Protein AF-A0AA35TPP6-F1 (afdb_monomer)

Foldseek 3Di:
DDDPDPDPPDPPPDQPDPPPDPPDPQEKEWEWEQPPHTWTKKQQDPPPPDAIEGDIDHCVQQVVQQDDWQWAWLDDDPNHTYTYTYCHVRVVSQVSSVVVHRMDIDHLVCCLQPGYDLVRNVSSVSSSQLVVQCVVPQADPVPRAGWDAGPRSQWTAHPPPRDIGGRDDWDKAWDWADDVQKIKWDADPDPRVVQLETFTFMDTDDPPHDSVRRVVVSVVVRVVIDMDGLVQLVCQLVVNHPNYHYDGPSDPRNVNSVCVSVVHDD

InterPro domains:
  IPR000086 NUDIX hydrolase domain [PF00293] (172-233)
  IPR000086 NUDIX hydrolase domain [PS51462] (167-266)
  IPR015375 NADH pyrophosphatase-like, N-terminal [PF09296] (50-133)
  IPR015376 Zinc ribbon, NADH pyrophosphatase [PF09297] (136-166)
  IPR015797 NUDIX hydrolase-like domain superfamily [SSF55811] (120-226)
  IPR020084 NUDIX hydrolase, conserved site [PS00893] (203-224)
  IPR050241 NAD-capped RNA hydrolase NudC subfamily [PTHR42904] (51-226)

Nearest PDB structures (foldseek):
  8zb3-assembly2_F  TM=7.713E-01  e=1.560E-14  Mycobacteroides abscessus
  8zb3-assembly1_A  TM=7.693E-01  e=5.903E-14  Mycobacteroides abscessus
  8zb3-assembly1_B  TM=7.315E-01  e=1.651E-13  Mycobacteroides abscessus
  2gb5-assembly1_B  TM=7.595E-01  e=7.897E-11  Escherichia coli K-12
  5isy-assembly1_C  TM=7.063E-01  e=4.582E-11  Escherichia coli K-12

Secondary structure (DSSP, 8-state):
--------------TT-----S-SSSEEEEEEE-BTBSEEEEE--BTTTBPPEE--EEHHHHTTT-SSPPPEEEEEETTEEEEEEE-TT-HHHHHHHHHTTTEEEEEHHHHHHHT--HHHHHHHHHHHHHHHHHHH--B-TTT--BEEEEGGGTEEEETTT--EE------EEEE-EEETTEEEEB--SSTTGGGTB-B-EEEEPPTT--HHHHHHHHHHHT-S-EEEEHHHHHHHHTT--SS-BPPPTTSHHHHHHHHHHHT---

Sequence (266 aa):
MCSLAIRWTGARLNAGTRLGLPTRPGTRGVASCPCAGPGVLVNAAATGNGEPALGWLSWSDLEPHVTSTSPLLLGMENGTTYFAIDLTRDESAAATVEAQGDYRFEEARSAAENLLSGPEAAIMAQGRAQVNWHNRHGFCSVCGHATEMRRGGQKRECTSCKAEHFPRTDPVIIMLVHDGERCLLGQSRGRLQAMNRYSALAGFMDQAEAIEEAVAREVMEEAGIRWFDRSEVLLALEEKSEKLRLPGPIAIAHHLIKAWAYGEVI

Organism: Geodia barretti (NCBI:txid519541)

Mean predicted aligned error: 10.49 Å

pLDDT: mean 78.56, std 21.89, range [19.78, 98.44]

Radius of gyration: 22.2 Å; Cα contacts (8 Å, |Δi|>4): 420; chains: 1; bounding box: 52×50×59 Å

Structure (mmCIF, N/CA/C/O backbone):
data_AF-A0AA35TPP6-F1
#
_entry.id   AF-A0AA35TPP6-F1
#
loop_
_atom_site.group_PDB
_atom_site.id
_atom_site.type_symbol
_atom_site.label_atom_id
_atom_site.label_alt_id
_atom_site.label_comp_id
_atom_site.label_asym_id
_atom_site.label_entity_id
_atom_site.label_seq_id
_atom_site.pdbx_PDB_ins_code
_atom_site.Cartn_x
_atom_site.Cartn_y
_atom_site.Cartn_z
_atom_site.occupancy
_atom_site.B_iso_or_equiv
_atom_site.auth_seq_id
_atom_site.auth_comp_id
_atom_site.auth_asym_id
_atom_site.auth_atom_id
_atom_site.pdbx_PDB_model_num
ATOM 1 N N . MET A 1 1 ? -13.951 33.381 -9.177 1.00 30.41 1 MET A N 1
ATOM 2 C CA . MET A 1 1 ? -12.665 33.469 -9.901 1.00 30.41 1 MET A CA 1
ATOM 3 C C . MET A 1 1 ? -11.580 32.856 -9.032 1.00 30.41 1 MET A C 1
ATOM 5 O O . MET A 1 1 ? -11.151 33.507 -8.097 1.00 30.41 1 MET A O 1
ATOM 9 N N . CYS A 1 2 ? -11.230 31.595 -9.291 1.00 19.78 2 CYS A N 1
ATOM 10 C CA . CYS A 1 2 ? -9.888 31.013 -9.133 1.00 19.78 2 CYS A CA 1
ATOM 11 C C . CYS A 1 2 ? -9.989 29.534 -9.518 1.00 19.78 2 CYS A C 1
ATOM 13 O O . CYS A 1 2 ? -10.112 28.647 -8.683 1.00 19.78 2 CYS A O 1
ATOM 15 N N . SER A 1 3 ? -10.015 29.302 -10.826 1.00 20.78 3 SER A N 1
ATOM 16 C CA . SER A 1 3 ? -9.872 27.986 -11.433 1.00 20.78 3 SER A CA 1
ATOM 17 C C . SER A 1 3 ? -8.399 27.854 -11.815 1.00 20.78 3 SER A C 1
ATOM 19 O O . SER A 1 3 ? -8.007 28.335 -12.875 1.00 20.78 3 SER A O 1
ATOM 21 N N . LEU A 1 4 ? -7.562 27.267 -10.955 1.00 21.34 4 LEU A N 1
ATOM 22 C CA . LEU A 1 4 ? -6.192 26.904 -11.333 1.00 21.34 4 LEU A CA 1
ATOM 23 C C . LEU A 1 4 ? -6.178 25.430 -11.750 1.00 21.34 4 LEU A C 1
ATOM 25 O O . LEU A 1 4 ? -5.729 24.544 -11.033 1.00 21.34 4 LEU A O 1
ATOM 29 N N . ALA A 1 5 ? -6.738 25.176 -12.932 1.00 20.86 5 ALA A N 1
ATOM 30 C CA . ALA A 1 5 ? -6.494 23.941 -13.654 1.00 20.86 5 ALA A CA 1
ATOM 31 C C . ALA A 1 5 ? -4.993 23.884 -13.976 1.00 20.86 5 ALA A C 1
ATOM 33 O O . ALA A 1 5 ? -4.484 24.727 -14.720 1.00 20.86 5 ALA A O 1
ATOM 34 N N . ILE A 1 6 ? -4.278 22.919 -13.392 1.00 23.77 6 ILE A N 1
ATOM 35 C CA . ILE A 1 6 ? -2.877 22.658 -13.724 1.00 23.77 6 ILE A CA 1
ATOM 36 C C . ILE A 1 6 ? -2.832 22.279 -15.204 1.00 23.77 6 ILE A C 1
ATOM 38 O O . ILE A 1 6 ? -3.332 21.244 -15.644 1.00 23.77 6 ILE A O 1
ATOM 42 N N . ARG A 1 7 ? -2.287 23.206 -15.986 1.00 19.80 7 ARG A N 1
ATOM 43 C CA . ARG A 1 7 ? -2.190 23.155 -17.437 1.00 19.80 7 ARG A CA 1
ATOM 44 C C . ARG A 1 7 ? -1.196 22.054 -17.804 1.00 19.80 7 ARG A C 1
ATOM 46 O O . ARG A 1 7 ? 0.010 22.240 -17.688 1.00 19.80 7 ARG A O 1
ATOM 53 N N . TRP A 1 8 ? -1.709 20.914 -18.258 1.00 25.02 8 TRP A N 1
ATOM 54 C CA . TRP A 1 8 ? -0.931 19.872 -18.928 1.00 25.02 8 TRP A CA 1
ATOM 55 C C . TRP A 1 8 ? -0.391 20.455 -20.244 1.00 25.02 8 TRP A C 1
ATOM 57 O O . TRP A 1 8 ? -1.049 20.416 -21.283 1.00 25.02 8 TRP A O 1
ATOM 67 N N . THR A 1 9 ? 0.777 21.101 -20.209 1.00 23.23 9 THR A N 1
ATOM 68 C CA . THR A 1 9 ? 1.469 21.527 -21.429 1.00 23.23 9 THR A CA 1
ATOM 69 C C . THR A 1 9 ? 2.029 20.278 -22.088 1.00 23.23 9 THR A C 1
ATOM 71 O O . THR A 1 9 ? 3.078 19.769 -21.700 1.00 23.23 9 THR A O 1
ATOM 74 N N . GLY A 1 10 ? 1.261 19.750 -23.039 1.00 24.72 10 GLY A N 1
ATOM 75 C CA . GLY A 1 10 ? 1.545 18.522 -23.760 1.00 24.72 10 GLY A CA 1
ATOM 76 C C . GLY A 1 10 ? 2.893 18.537 -24.474 1.00 24.72 10 GLY A C 1
ATOM 77 O O . GLY A 1 10 ? 2.979 18.881 -25.651 1.00 24.72 10 GLY A O 1
ATOM 78 N N . ALA A 1 11 ? 3.923 18.028 -23.807 1.00 26.38 11 ALA A N 1
ATOM 79 C CA . ALA A 1 11 ? 4.946 17.278 -24.508 1.00 26.38 11 ALA A CA 1
ATOM 80 C C . ALA A 1 11 ? 4.319 15.922 -24.847 1.00 26.38 11 ALA A C 1
ATOM 82 O O . ALA A 1 11 ? 4.187 15.051 -23.988 1.00 26.38 11 ALA A O 1
ATOM 83 N N . ARG A 1 12 ? 3.861 15.762 -26.095 1.00 24.72 12 ARG A N 1
ATOM 84 C CA . ARG A 1 12 ? 3.491 14.448 -26.628 1.00 24.72 12 ARG A CA 1
ATOM 85 C C . ARG A 1 12 ? 4.701 13.531 -26.446 1.00 24.72 12 ARG A C 1
ATOM 87 O O . ARG A 1 12 ? 5.679 13.640 -27.181 1.00 24.72 12 ARG A O 1
ATOM 94 N N . LEU A 1 13 ? 4.644 12.634 -25.465 1.00 33.53 13 LEU A N 1
ATOM 95 C CA . LEU A 1 13 ? 5.501 11.457 -25.447 1.00 33.53 13 LEU A CA 1
ATOM 96 C C . LEU A 1 13 ? 5.018 10.589 -26.610 1.00 33.53 13 LEU A C 1
ATOM 98 O O . LEU A 1 13 ? 4.060 9.830 -26.482 1.00 33.53 13 LEU A O 1
ATOM 102 N N . ASN A 1 14 ? 5.609 10.797 -27.787 1.00 26.25 14 ASN A N 1
ATOM 103 C CA . ASN A 1 14 ? 5.345 9.968 -28.954 1.00 26.25 14 ASN A CA 1
ATOM 104 C C . ASN A 1 14 ? 5.617 8.502 -28.589 1.00 26.25 14 ASN A C 1
ATOM 106 O O . ASN A 1 14 ? 6.545 8.206 -27.838 1.00 26.25 14 ASN A O 1
ATOM 110 N N . ALA A 1 15 ? 4.841 7.577 -29.156 1.00 31.92 15 ALA A N 1
ATOM 111 C CA . ALA A 1 15 ? 4.958 6.135 -28.910 1.00 31.92 15 ALA A CA 1
ATOM 112 C C . ALA A 1 15 ? 6.362 5.547 -29.198 1.00 31.92 15 ALA A C 1
ATOM 114 O O . ALA A 1 15 ? 6.652 4.426 -28.793 1.00 31.92 15 ALA A O 1
ATOM 115 N N . GLY A 1 16 ? 7.238 6.308 -29.869 1.00 25.84 16 GLY A N 1
ATOM 116 C CA . GLY A 1 16 ? 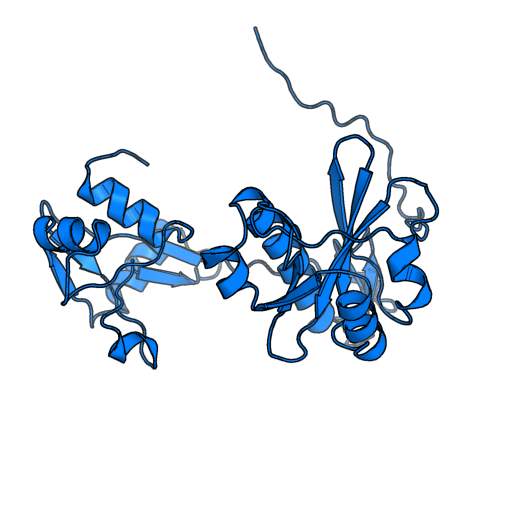8.635 5.964 -30.144 1.00 25.84 16 GLY A CA 1
ATOM 117 C C . GLY A 1 16 ? 9.679 6.636 -29.243 1.00 25.84 16 GLY A C 1
ATOM 118 O O . GLY A 1 16 ? 10.867 6.365 -29.414 1.00 25.84 16 GLY A O 1
ATOM 119 N N . THR A 1 17 ? 9.297 7.498 -28.294 1.00 32.22 17 THR A N 1
ATOM 120 C CA . THR A 1 17 ? 10.258 8.084 -27.352 1.00 32.22 17 THR A CA 1
ATOM 121 C C . THR A 1 17 ? 10.667 7.000 -26.360 1.00 32.22 17 THR A C 1
ATOM 123 O O . THR A 1 17 ? 9.983 6.763 -25.363 1.00 32.22 17 THR A O 1
ATOM 126 N N . ARG A 1 18 ? 11.797 6.327 -26.621 1.00 32.00 18 ARG A N 1
ATOM 127 C CA . ARG A 1 18 ? 12.539 5.675 -25.539 1.00 32.00 18 ARG A CA 1
ATOM 128 C C . ARG A 1 18 ? 12.790 6.780 -24.520 1.00 32.00 18 ARG A C 1
ATOM 130 O O . ARG A 1 18 ? 13.453 7.760 -24.854 1.00 32.00 18 ARG A O 1
ATOM 137 N N . LEU A 1 19 ? 12.202 6.668 -23.327 1.00 38.78 19 LEU A N 1
ATOM 138 C CA . LEU A 1 19 ? 12.722 7.382 -22.167 1.00 38.78 19 LEU A CA 1
ATOM 139 C C . LEU A 1 19 ? 14.191 6.979 -22.130 1.00 38.78 19 LEU A C 1
ATOM 141 O O . LEU A 1 19 ? 14.501 5.818 -21.865 1.00 38.78 19 LEU A O 1
ATOM 145 N N . GLY A 1 20 ? 15.059 7.884 -22.586 1.00 33.75 20 GLY A N 1
ATOM 146 C CA . GLY A 1 20 ? 16.489 7.667 -22.515 1.00 33.75 20 GLY A CA 1
ATOM 147 C C . GLY A 1 20 ? 16.812 7.298 -21.078 1.00 33.75 20 GLY A C 1
ATOM 148 O O . GLY A 1 20 ? 16.149 7.781 -20.154 1.00 33.75 20 GLY A O 1
ATOM 149 N N . LEU A 1 21 ? 17.805 6.429 -20.903 1.00 40.62 21 LEU A N 1
ATOM 150 C CA . LEU A 1 21 ? 18.432 6.256 -19.600 1.00 40.62 21 LEU A CA 1
ATOM 151 C C . LEU A 1 21 ? 18.702 7.644 -18.985 1.00 40.62 21 LEU A C 1
ATOM 153 O O . LEU A 1 21 ? 18.841 8.616 -19.737 1.00 40.62 21 LEU A O 1
ATOM 157 N N . PRO A 1 22 ? 18.735 7.777 -17.654 1.00 44.34 22 PRO A N 1
ATOM 158 C CA . PRO A 1 22 ? 18.738 9.069 -16.983 1.00 44.34 22 PRO A CA 1
ATOM 159 C C . PRO A 1 22 ? 20.076 9.811 -17.143 1.00 44.34 22 PRO A C 1
ATOM 161 O O . PRO A 1 22 ? 20.858 9.962 -16.220 1.00 44.34 22 PRO A O 1
ATOM 164 N N . THR A 1 23 ? 20.356 10.319 -18.339 1.00 39.53 23 THR A N 1
ATOM 165 C CA . THR A 1 23 ? 21.612 10.991 -18.692 1.00 39.53 23 THR A CA 1
ATOM 166 C C . THR A 1 23 ? 21.537 12.509 -18.504 1.00 39.53 23 THR A C 1
ATOM 168 O O . THR A 1 23 ? 22.335 13.243 -19.086 1.00 39.53 23 THR A O 1
ATOM 171 N N . ARG A 1 24 ? 20.546 13.025 -17.759 1.00 37.34 24 ARG A N 1
ATOM 172 C CA . ARG A 1 24 ? 20.403 14.464 -17.480 1.00 37.34 24 ARG A CA 1
ATOM 173 C C . ARG A 1 24 ? 20.731 14.772 -16.013 1.00 37.34 24 ARG A C 1
ATOM 175 O O . ARG A 1 24 ? 20.228 14.063 -15.136 1.00 37.34 24 ARG A O 1
ATOM 182 N N . PRO A 1 25 ? 21.509 15.837 -15.731 1.00 32.69 25 PRO A N 1
ATOM 183 C CA . PRO A 1 25 ? 21.724 16.307 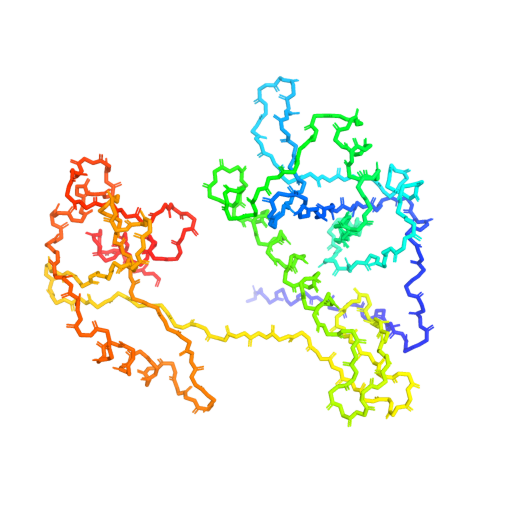-14.365 1.00 32.69 25 PRO A CA 1
ATOM 184 C C . PRO A 1 25 ? 20.373 16.655 -13.719 1.00 32.69 25 PRO A C 1
ATOM 186 O O . PRO A 1 25 ? 19.544 17.313 -14.347 1.00 32.69 25 PRO A O 1
ATOM 189 N N . GLY A 1 26 ? 20.143 16.178 -12.489 1.00 37.34 26 GLY A N 1
ATOM 190 C CA . GLY A 1 26 ? 18.864 16.335 -11.776 1.00 37.34 26 GLY A CA 1
ATOM 191 C C . GLY A 1 26 ? 17.960 15.093 -11.756 1.00 37.34 26 GLY A C 1
ATOM 192 O O . GLY A 1 26 ? 16.739 15.230 -11.717 1.00 37.34 26 GLY A O 1
ATOM 193 N N . THR A 1 27 ? 18.526 13.883 -11.792 1.00 41.50 27 THR A N 1
ATOM 194 C CA . THR A 1 27 ? 17.763 12.635 -11.606 1.00 41.50 27 THR A CA 1
ATOM 195 C C . THR A 1 27 ? 18.022 12.039 -10.224 1.00 41.50 27 THR A C 1
ATOM 197 O O . THR A 1 27 ? 19.184 11.868 -9.851 1.00 41.50 27 THR A O 1
ATOM 200 N N . ARG A 1 28 ? 16.956 11.679 -9.495 1.00 36.94 28 ARG A N 1
ATOM 201 C CA . ARG A 1 28 ? 17.032 10.942 -8.222 1.00 36.94 28 ARG A CA 1
ATOM 202 C C . ARG A 1 28 ? 16.304 9.594 -8.321 1.00 36.94 28 ARG A C 1
ATOM 204 O O . ARG A 1 28 ? 15.239 9.506 -8.927 1.00 36.94 28 ARG A O 1
ATOM 211 N N . GLY A 1 29 ? 16.874 8.542 -7.743 1.00 35.12 29 GLY A N 1
ATOM 212 C CA . GLY A 1 29 ? 16.311 7.194 -7.673 1.00 35.12 29 GLY A CA 1
ATOM 213 C C . GLY A 1 29 ? 16.071 6.755 -6.227 1.00 35.12 29 GLY A C 1
ATOM 214 O O . GLY A 1 29 ? 16.878 7.057 -5.353 1.00 35.12 29 GLY A O 1
ATOM 215 N N . VAL A 1 30 ? 14.977 6.035 -5.980 1.00 41.00 30 VAL A N 1
ATOM 216 C CA . VAL A 1 30 ? 14.748 5.244 -4.760 1.00 41.00 30 VAL A CA 1
ATOM 217 C C . VAL A 1 30 ? 15.002 3.791 -5.099 1.00 41.00 30 VAL A C 1
ATOM 219 O O . VAL A 1 30 ? 14.379 3.243 -6.012 1.00 41.00 30 VAL A O 1
ATOM 222 N N . ALA A 1 31 ? 15.910 3.164 -4.362 1.00 43.22 31 ALA A N 1
ATOM 223 C CA . ALA A 1 31 ? 16.150 1.735 -4.459 1.00 43.22 31 ALA A CA 1
ATOM 224 C C . ALA A 1 31 ? 15.167 0.955 -3.569 1.00 43.22 31 ALA A C 1
ATOM 226 O O . ALA A 1 31 ? 14.900 1.333 -2.428 1.00 43.22 31 ALA A O 1
ATOM 227 N N . SER A 1 32 ? 14.653 -0.166 -4.066 1.00 39.25 32 SER A N 1
ATOM 228 C CA . SER A 1 32 ? 13.937 -1.175 -3.277 1.00 39.25 32 SER A CA 1
ATOM 229 C C . SER A 1 32 ? 14.712 -2.493 -3.321 1.00 39.25 32 SER A C 1
ATOM 231 O O . SER A 1 32 ? 15.004 -2.968 -4.415 1.00 39.25 32 SER A O 1
ATOM 233 N N . CYS A 1 33 ? 15.029 -3.093 -2.170 1.00 37.50 33 CYS A N 1
ATOM 234 C CA . CYS A 1 33 ? 15.725 -4.383 -2.070 1.00 37.50 33 CYS A CA 1
ATOM 235 C C . CYS A 1 33 ? 15.000 -5.308 -1.070 1.00 37.50 33 CYS A C 1
ATOM 237 O O . CYS A 1 33 ? 14.787 -4.900 0.069 1.00 37.50 33 CYS A O 1
ATOM 239 N N . PRO A 1 34 ? 14.603 -6.541 -1.441 1.00 41.69 34 PRO A N 1
ATOM 240 C CA . PRO A 1 34 ? 13.895 -7.480 -0.586 1.00 41.69 34 PRO A CA 1
ATOM 241 C C . PRO A 1 34 ? 14.745 -8.522 0.144 1.00 41.69 34 PRO A C 1
ATOM 243 O O . PRO A 1 34 ? 14.183 -9.537 0.565 1.00 41.69 34 PRO A O 1
ATOM 246 N N . CYS A 1 35 ? 16.062 -8.357 0.283 1.00 31.52 35 CYS A N 1
ATOM 247 C CA . CYS A 1 35 ? 16.919 -9.424 0.825 1.00 31.52 35 CYS A CA 1
ATOM 248 C C . CYS A 1 35 ? 16.621 -9.829 2.293 1.00 31.52 35 CYS A C 1
ATOM 250 O O . CYS A 1 35 ? 17.199 -10.798 2.777 1.00 31.52 35 CYS A O 1
ATOM 252 N N . ALA A 1 36 ? 15.640 -9.206 2.966 1.00 28.92 36 ALA A N 1
ATOM 253 C CA . ALA A 1 36 ? 15.055 -9.679 4.231 1.00 28.92 36 ALA A CA 1
ATOM 254 C C . ALA A 1 36 ? 13.505 -9.607 4.283 1.00 28.92 36 ALA A C 1
ATOM 256 O O . ALA A 1 36 ? 12.907 -9.517 5.355 1.00 28.92 36 ALA A O 1
ATOM 257 N N . GLY A 1 37 ? 12.829 -9.635 3.129 1.00 45.16 37 GLY A N 1
ATOM 258 C CA . GLY A 1 37 ? 11.433 -9.195 2.984 1.00 45.16 37 GLY A CA 1
ATOM 259 C C . GLY A 1 37 ? 11.365 -7.826 2.298 1.00 45.16 37 GLY A C 1
ATOM 260 O O . GLY A 1 37 ? 12.403 -7.253 2.021 1.00 45.16 37 GLY A O 1
ATOM 261 N N . PRO A 1 38 ? 10.179 -7.299 1.960 1.00 51.88 38 PRO A N 1
ATOM 262 C CA . PRO A 1 38 ? 9.997 -6.189 1.017 1.00 51.88 38 PRO A CA 1
ATOM 263 C C . PRO A 1 38 ? 10.594 -4.857 1.511 1.00 51.88 38 PRO A C 1
ATOM 265 O O . PRO A 1 38 ? 9.886 -4.046 2.109 1.00 51.88 38 PRO A O 1
ATOM 268 N N . GLY A 1 39 ? 11.881 -4.636 1.249 1.00 55.75 39 GLY A N 1
ATOM 269 C CA . GLY A 1 39 ? 12.628 -3.496 1.760 1.00 55.75 39 GLY A CA 1
ATOM 270 C C . GLY A 1 39 ? 12.572 -2.254 0.866 1.00 55.75 39 GLY A C 1
ATOM 271 O O . GLY A 1 39 ? 12.566 -2.347 -0.365 1.00 55.75 39 GLY A O 1
ATOM 272 N N . VAL A 1 40 ? 12.549 -1.081 1.493 1.00 68.31 40 VAL A N 1
ATOM 273 C CA . VAL A 1 40 ? 12.737 0.243 0.888 1.00 68.31 40 VAL A CA 1
ATOM 274 C C . VAL A 1 40 ? 14.017 0.860 1.437 1.00 68.31 40 VAL A C 1
ATOM 276 O O . VAL A 1 40 ? 14.323 0.692 2.616 1.00 68.31 40 VAL A O 1
ATOM 279 N N . LEU A 1 41 ? 14.769 1.563 0.593 1.00 73.50 41 LEU A N 1
ATOM 280 C CA . LEU A 1 41 ? 15.919 2.323 1.056 1.00 73.50 41 LEU A CA 1
ATOM 281 C C . LEU A 1 41 ? 15.451 3.498 1.919 1.00 73.50 41 LEU A C 1
ATOM 283 O O . LEU A 1 41 ? 14.726 4.374 1.444 1.00 73.50 41 LEU A O 1
ATOM 287 N N . VAL A 1 42 ? 15.893 3.538 3.168 1.00 72.00 42 VAL A N 1
ATOM 288 C CA . VAL A 1 42 ? 15.749 4.702 4.043 1.00 72.00 42 VAL A CA 1
ATOM 289 C C . VAL A 1 42 ? 17.123 5.282 4.330 1.00 72.00 42 VAL A C 1
ATOM 291 O O . VAL A 1 42 ? 18.126 4.566 4.331 1.00 72.00 42 VAL A O 1
ATOM 294 N N . ASN A 1 43 ? 17.170 6.580 4.594 1.00 75.56 43 ASN A N 1
ATOM 295 C CA . ASN A 1 43 ? 18.345 7.188 5.190 1.00 75.56 43 ASN A CA 1
ATOM 296 C C . ASN A 1 43 ? 18.262 7.002 6.720 1.00 75.56 43 ASN A C 1
ATOM 298 O O . ASN A 1 43 ? 17.395 7.572 7.382 1.00 75.56 43 ASN A O 1
ATOM 302 N N . ALA A 1 44 ? 19.121 6.128 7.247 1.00 56.56 44 ALA A N 1
ATOM 303 C CA . ALA A 1 44 ? 19.251 5.721 8.642 1.00 56.56 44 ALA A CA 1
ATOM 304 C C . ALA A 1 44 ? 19.931 6.769 9.532 1.00 56.56 44 ALA A C 1
ATOM 306 O O . ALA A 1 44 ? 19.828 6.667 10.756 1.00 56.56 44 ALA A O 1
ATOM 307 N N . ALA A 1 45 ? 20.594 7.768 8.948 1.00 49.91 45 ALA A N 1
ATOM 308 C CA . ALA A 1 45 ? 21.077 8.919 9.680 1.00 49.91 45 ALA A CA 1
ATOM 309 C C . ALA A 1 45 ? 21.093 10.167 8.788 1.00 49.91 45 ALA A C 1
ATOM 311 O O . ALA A 1 45 ? 21.918 10.345 7.899 1.00 49.91 45 ALA A O 1
ATOM 312 N N . ALA A 1 46 ? 20.332 11.174 9.190 1.00 43.62 46 ALA A N 1
ATOM 313 C CA . ALA A 1 46 ? 21.059 12.403 9.424 1.00 43.62 46 ALA A CA 1
ATOM 314 C C . ALA A 1 46 ? 22.039 12.112 10.571 1.00 43.62 46 ALA A C 1
ATOM 316 O O . ALA A 1 46 ? 21.643 12.118 11.739 1.00 43.62 46 ALA A O 1
ATOM 317 N N . THR A 1 47 ? 23.305 11.797 10.281 1.00 42.16 47 THR A N 1
ATOM 318 C CA . THR A 1 47 ? 24.354 11.903 11.302 1.00 42.16 47 THR A CA 1
ATOM 319 C C . THR A 1 47 ? 24.372 13.364 11.753 1.00 42.16 47 THR A C 1
ATOM 321 O O . THR A 1 47 ? 24.966 14.220 11.102 1.00 42.16 47 THR A O 1
ATOM 324 N N . GLY A 1 48 ? 23.625 13.650 12.823 1.00 39.06 48 GLY A N 1
ATOM 325 C CA . GLY A 1 48 ? 23.295 14.993 13.296 1.00 39.06 48 GLY A CA 1
ATOM 326 C C . GLY A 1 48 ? 21.800 15.319 13.186 1.00 39.06 48 GLY A C 1
ATOM 327 O O . GLY A 1 48 ? 21.367 15.900 12.201 1.00 39.06 48 GLY A O 1
ATOM 328 N N . ASN A 1 49 ? 21.030 15.006 14.235 1.00 42.88 49 ASN A N 1
ATOM 329 C CA . ASN A 1 49 ? 19.700 15.562 14.560 1.00 42.88 49 ASN A CA 1
ATOM 330 C C . ASN A 1 49 ? 18.567 15.530 13.506 1.00 42.88 49 ASN A C 1
ATOM 332 O O . ASN A 1 49 ? 17.527 16.134 13.759 1.00 42.88 49 ASN A O 1
ATOM 336 N N . GLY A 1 50 ? 18.705 14.874 12.356 1.00 55.53 50 GLY A N 1
ATOM 337 C CA . GLY A 1 50 ? 17.613 14.780 11.377 1.00 55.53 50 GLY A CA 1
ATOM 338 C C . GLY A 1 50 ? 16.781 13.510 11.539 1.00 55.53 50 GLY A C 1
ATOM 339 O O . GLY A 1 50 ? 17.287 12.450 11.912 1.00 55.53 50 GLY A O 1
ATOM 340 N N . GLU A 1 51 ? 15.489 13.644 11.266 1.00 68.38 51 GLU A N 1
ATOM 341 C CA . GLU A 1 51 ? 14.529 12.544 11.281 1.00 68.38 51 GLU A CA 1
ATOM 342 C C . GLU A 1 51 ? 14.805 11.561 10.122 1.00 68.38 51 GLU A C 1
ATOM 344 O O . GLU A 1 51 ? 15.281 11.988 9.063 1.00 68.38 51 GLU A O 1
ATOM 349 N N . PRO A 1 52 ? 14.539 10.251 10.301 1.00 79.06 52 PRO A N 1
ATOM 350 C CA . PRO A 1 52 ? 14.593 9.275 9.215 1.00 79.06 52 PRO A CA 1
ATOM 351 C C . PRO A 1 52 ? 13.730 9.714 8.027 1.00 79.06 52 PRO A C 1
ATOM 353 O O . PRO A 1 52 ? 12.675 10.312 8.208 1.00 79.06 52 PRO A O 1
ATOM 356 N N . ALA A 1 53 ? 14.179 9.410 6.811 1.00 86.12 53 ALA A N 1
ATOM 357 C CA . ALA A 1 53 ? 13.505 9.825 5.582 1.00 86.12 53 ALA A CA 1
ATOM 358 C C . ALA A 1 53 ? 13.696 8.791 4.468 1.00 86.12 53 ALA A C 1
ATOM 360 O O . ALA A 1 53 ? 14.554 7.900 4.548 1.00 86.12 53 ALA A O 1
ATOM 361 N N . LEU A 1 54 ? 12.916 8.923 3.396 1.00 87.69 54 LEU A N 1
ATOM 362 C CA . LEU A 1 54 ? 13.060 8.078 2.216 1.00 87.69 54 LEU A CA 1
ATOM 363 C C . LEU A 1 54 ? 14.442 8.296 1.572 1.00 87.69 54 LEU A C 1
ATOM 365 O O . LEU A 1 54 ? 14.868 9.429 1.340 1.00 87.69 54 LEU A O 1
ATOM 369 N N . GLY A 1 55 ? 15.157 7.207 1.282 1.00 87.38 55 GLY A N 1
ATOM 370 C CA . GLY A 1 55 ? 16.506 7.254 0.726 1.00 87.38 55 GLY A CA 1
ATOM 371 C C . GLY A 1 55 ? 16.502 7.619 -0.758 1.00 87.38 55 GLY A C 1
ATOM 372 O O . GLY A 1 55 ? 16.014 6.852 -1.588 1.00 87.38 55 GLY A O 1
ATOM 373 N N . TRP A 1 56 ? 17.082 8.772 -1.098 1.00 85.56 56 TRP A N 1
ATOM 374 C CA . TRP A 1 56 ? 17.213 9.254 -2.475 1.00 85.56 56 TRP A CA 1
ATOM 375 C C . TRP A 1 56 ? 18.670 9.259 -2.918 1.00 85.56 56 TRP A C 1
ATOM 377 O O . TRP A 1 56 ? 19.486 9.993 -2.367 1.00 85.56 56 TRP A O 1
ATOM 387 N N . LEU A 1 57 ? 18.969 8.523 -3.980 1.00 81.62 57 LEU A N 1
ATOM 388 C CA . LEU A 1 57 ? 20.300 8.457 -4.579 1.00 81.62 57 LEU A CA 1
ATOM 389 C C . LEU A 1 57 ? 20.319 9.193 -5.913 1.00 81.62 57 LEU A C 1
ATOM 391 O O . LEU A 1 57 ? 19.306 9.244 -6.616 1.00 81.62 57 LEU A O 1
ATOM 395 N N . SER A 1 58 ? 21.458 9.765 -6.293 1.00 80.38 58 SER A N 1
ATOM 396 C CA . SER A 1 58 ?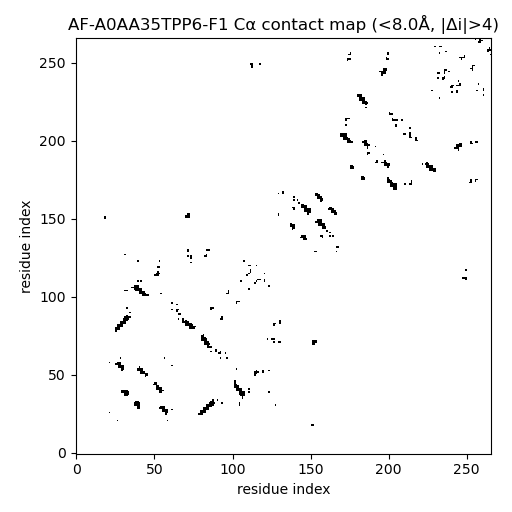 21.607 10.281 -7.651 1.00 80.38 58 SER A CA 1
ATOM 397 C C . SER A 1 58 ? 21.755 9.122 -8.641 1.00 80.38 58 SER A C 1
ATOM 399 O O . SER A 1 58 ? 22.204 8.034 -8.279 1.00 80.38 58 SER A O 1
ATOM 401 N N . TRP A 1 59 ? 21.393 9.335 -9.910 1.00 74.25 59 TRP A N 1
ATOM 402 C CA . TRP A 1 59 ? 21.624 8.299 -10.925 1.00 74.25 59 TRP A CA 1
ATOM 403 C C . TRP A 1 59 ? 23.109 7.936 -11.051 1.00 74.25 59 TRP A C 1
ATOM 405 O O . TRP A 1 59 ? 23.415 6.766 -11.218 1.00 74.25 59 TRP A O 1
ATOM 415 N N . SER A 1 60 ? 24.027 8.896 -10.906 1.00 75.62 60 SER A N 1
ATOM 416 C CA . SER A 1 60 ? 25.472 8.637 -10.970 1.00 75.62 60 SER A CA 1
ATOM 417 C C . SER A 1 60 ? 25.983 7.720 -9.859 1.00 75.62 60 SER A C 1
ATOM 419 O O . SER A 1 60 ? 26.942 6.991 -10.090 1.00 75.62 60 SER A O 1
ATOM 421 N N . ASP A 1 61 ? 25.339 7.730 -8.690 1.00 75.38 61 ASP A N 1
ATOM 422 C CA . ASP A 1 61 ? 25.704 6.835 -7.585 1.00 75.38 61 ASP A CA 1
ATOM 423 C C . ASP A 1 61 ? 25.155 5.420 -7.814 1.00 75.38 61 ASP A C 1
ATOM 425 O O . ASP A 1 61 ? 25.720 4.446 -7.335 1.00 75.38 61 ASP A O 1
ATOM 429 N N . LEU A 1 62 ? 24.062 5.292 -8.574 1.00 74.38 62 LEU A N 1
ATOM 430 C CA . LEU A 1 62 ? 23.361 4.030 -8.825 1.00 74.38 62 LEU A CA 1
ATOM 431 C C . LEU A 1 62 ? 23.800 3.320 -10.110 1.00 74.38 62 LEU A C 1
ATOM 433 O O . LEU A 1 62 ? 23.929 2.099 -10.124 1.00 74.38 62 LEU A O 1
ATOM 437 N N . GLU A 1 63 ? 24.010 4.059 -11.198 1.00 74.69 63 GLU A N 1
ATOM 438 C CA . GLU A 1 63 ? 24.318 3.542 -12.537 1.00 74.69 63 GLU A CA 1
ATOM 439 C C . GLU A 1 63 ? 25.472 2.528 -12.569 1.00 74.69 63 GLU A C 1
ATOM 441 O O . GLU A 1 63 ? 25.313 1.506 -13.239 1.00 74.69 63 GLU A O 1
ATOM 446 N N . PRO A 1 64 ? 26.589 2.719 -11.832 1.00 75.19 64 PRO A N 1
ATOM 447 C CA . PRO A 1 64 ? 27.687 1.752 -11.827 1.00 75.19 64 PRO A CA 1
ATOM 448 C C . PRO A 1 64 ? 27.299 0.387 -11.249 1.00 75.19 64 PRO A C 1
ATOM 450 O O . PRO A 1 64 ? 27.996 -0.601 -11.476 1.00 75.19 64 PRO A O 1
ATOM 453 N N . HIS A 1 65 ? 26.212 0.341 -10.479 1.00 71.50 65 HIS A N 1
ATOM 454 C CA . HIS A 1 65 ? 25.783 -0.828 -9.726 1.00 71.50 65 HIS A CA 1
ATOM 455 C C . HIS A 1 65 ? 24.512 -1.464 -10.298 1.00 71.50 65 HIS A C 1
ATOM 457 O O . HIS A 1 65 ? 24.267 -2.634 -10.048 1.00 71.50 65 HIS A O 1
ATOM 463 N N . VAL A 1 66 ? 23.713 -0.751 -11.097 1.00 68.75 66 VAL A N 1
ATOM 464 C CA . VAL A 1 66 ? 22.474 -1.294 -11.677 1.00 68.75 66 VAL A CA 1
ATOM 465 C C . VAL A 1 66 ? 22.771 -2.003 -12.996 1.00 68.75 66 VAL A C 1
ATOM 467 O O . VAL A 1 66 ? 22.892 -1.381 -14.049 1.00 68.75 66 VAL A O 1
ATOM 470 N N . THR A 1 67 ? 22.845 -3.332 -12.956 1.00 62.59 67 THR A N 1
ATOM 471 C CA . THR A 1 67 ? 23.262 -4.130 -14.124 1.00 62.59 67 THR A CA 1
ATOM 472 C C . THR A 1 67 ? 22.111 -4.639 -14.996 1.00 62.59 67 THR A C 1
ATOM 474 O O . THR A 1 67 ? 22.301 -4.886 -16.188 1.00 62.59 67 THR A O 1
ATOM 477 N N . SER A 1 68 ? 20.910 -4.815 -14.433 1.00 64.06 68 SER A N 1
ATOM 478 C CA . SER A 1 68 ? 19.825 -5.551 -15.110 1.00 64.06 68 SER A CA 1
ATOM 479 C C . SER A 1 68 ? 18.410 -4.997 -14.913 1.00 64.06 68 SER A C 1
ATOM 481 O O . SER A 1 68 ? 17.464 -5.508 -15.521 1.00 64.06 68 SER A O 1
ATOM 483 N N . THR A 1 69 ? 18.241 -3.927 -14.132 1.00 67.62 69 THR A N 1
ATOM 484 C CA . THR A 1 69 ? 16.915 -3.390 -13.798 1.00 67.62 69 THR A CA 1
ATOM 485 C C . THR A 1 69 ? 16.595 -2.125 -14.589 1.00 67.62 69 THR A C 1
ATOM 487 O O . THR A 1 69 ? 17.360 -1.165 -14.605 1.00 67.62 69 THR A O 1
ATOM 490 N N . SER A 1 70 ? 15.418 -2.095 -15.220 1.00 76.62 70 SER A N 1
ATOM 491 C CA . SER A 1 70 ? 14.891 -0.882 -15.855 1.00 76.62 70 SER A CA 1
ATOM 492 C C . SER A 1 70 ? 14.253 0.048 -14.811 1.00 76.62 70 SER A C 1
ATOM 494 O O . SER A 1 70 ? 13.353 -0.405 -14.099 1.00 76.62 70 SER A O 1
ATOM 496 N N . PRO A 1 71 ? 14.646 1.335 -14.733 1.00 84.75 71 PRO A N 1
ATOM 497 C CA . PRO A 1 71 ? 14.036 2.292 -13.812 1.00 84.75 71 PRO A CA 1
ATOM 498 C C . PRO A 1 71 ? 12.541 2.511 -14.088 1.00 84.75 71 PRO A C 1
ATOM 500 O O . PRO A 1 71 ? 12.113 2.625 -15.241 1.00 84.75 71 PRO A O 1
ATOM 503 N N . LEU A 1 72 ? 11.753 2.621 -13.019 1.00 88.81 72 LEU A N 1
ATOM 504 C CA . LEU A 1 72 ? 10.320 2.920 -13.046 1.00 88.81 72 LEU A CA 1
ATOM 505 C C . LEU A 1 72 ? 10.096 4.395 -12.750 1.00 88.81 72 LEU A C 1
ATOM 507 O O . LEU A 1 72 ? 10.526 4.879 -11.713 1.00 88.81 72 LEU A O 1
ATOM 511 N N . LEU A 1 73 ? 9.413 5.118 -13.629 1.00 89.44 73 LEU A N 1
ATOM 512 C CA . LEU A 1 73 ? 9.132 6.535 -13.423 1.00 89.44 73 LEU A CA 1
ATOM 513 C C . LEU A 1 73 ? 8.084 6.712 -12.311 1.00 89.44 73 LEU A C 1
ATOM 515 O O . LEU A 1 73 ? 6.954 6.238 -12.437 1.00 89.44 73 LEU A O 1
ATOM 519 N N . LEU A 1 74 ? 8.444 7.440 -11.253 1.00 90.12 74 LEU A N 1
ATOM 520 C CA . LEU A 1 74 ? 7.522 7.831 -10.180 1.00 90.12 74 LEU A CA 1
ATOM 521 C C . LEU A 1 74 ? 6.829 9.152 -10.506 1.00 90.12 74 LEU A C 1
ATOM 523 O O . LEU A 1 74 ? 5.618 9.280 -10.337 1.00 90.12 74 LEU A O 1
ATOM 527 N N . GLY A 1 75 ? 7.591 10.115 -11.027 1.00 88.62 75 GLY A N 1
ATOM 528 C CA . GLY A 1 75 ? 7.080 11.436 -11.357 1.00 88.62 75 GLY A CA 1
ATOM 529 C C . GLY A 1 75 ? 8.182 12.470 -11.545 1.00 88.62 75 GLY A C 1
ATOM 530 O O . GLY A 1 75 ? 9.367 12.145 -11.650 1.00 88.62 75 GLY A O 1
ATOM 531 N N . MET A 1 76 ? 7.764 13.731 -11.608 1.00 87.69 76 MET A N 1
ATOM 532 C CA . MET A 1 76 ? 8.652 14.883 -11.696 1.00 87.69 76 MET A CA 1
ATOM 533 C C . MET A 1 76 ? 8.207 15.943 -10.695 1.00 87.69 76 MET A C 1
ATOM 535 O O . MET A 1 76 ? 7.019 16.245 -10.611 1.00 87.69 76 MET A O 1
ATOM 539 N N . GLU A 1 77 ? 9.160 16.547 -9.997 1.00 83.44 77 GLU A N 1
ATOM 540 C CA . GLU A 1 77 ? 8.919 17.646 -9.064 1.00 83.44 77 GLU A CA 1
ATOM 541 C C . GLU A 1 77 ? 10.064 18.657 -9.177 1.00 83.44 77 GLU A C 1
ATOM 543 O O . GLU A 1 77 ? 11.233 18.278 -9.220 1.00 83.44 77 GLU A O 1
ATOM 548 N N . ASN A 1 78 ? 9.737 19.950 -9.287 1.00 86.19 78 ASN A N 1
ATOM 549 C CA . ASN A 1 78 ? 10.716 21.046 -9.369 1.00 86.19 78 ASN A CA 1
ATOM 550 C C . ASN A 1 78 ? 11.831 20.824 -10.415 1.00 86.19 78 ASN A C 1
ATOM 552 O O . ASN A 1 78 ? 12.997 21.139 -10.188 1.00 86.19 78 ASN A O 1
ATOM 556 N N . GLY A 1 79 ? 11.480 20.243 -11.569 1.00 80.88 79 GLY A N 1
ATOM 557 C CA . GLY A 1 79 ? 12.426 19.931 -12.648 1.00 80.88 79 GLY A CA 1
ATOM 558 C C . GLY A 1 79 ? 13.289 18.681 -12.421 1.00 80.88 79 GLY A C 1
ATOM 559 O O . GLY A 1 79 ? 14.016 18.287 -13.330 1.00 80.88 79 GLY A O 1
ATOM 560 N N . THR A 1 80 ? 13.173 18.028 -11.264 1.00 82.06 80 THR A N 1
ATOM 561 C CA . THR A 1 80 ? 13.830 16.754 -10.941 1.00 82.06 80 THR A CA 1
ATOM 562 C C . THR A 1 80 ? 12.931 15.596 -11.356 1.00 82.06 80 THR A C 1
ATOM 564 O O . THR A 1 80 ? 11.719 15.638 -11.144 1.00 82.06 80 THR A O 1
ATOM 567 N N . THR A 1 81 ? 13.509 14.560 -11.968 1.00 83.50 81 THR A N 1
ATOM 568 C CA . THR A 1 81 ? 12.783 13.322 -12.310 1.00 83.50 81 THR A CA 1
ATOM 569 C C . THR A 1 81 ? 13.119 12.233 -11.305 1.00 83.50 81 THR A C 1
ATOM 571 O O . THR A 1 81 ? 14.292 12.036 -10.977 1.00 83.50 81 THR A O 1
ATOM 574 N N . TYR A 1 82 ? 12.091 11.525 -10.844 1.00 85.62 82 TYR A N 1
ATOM 575 C CA . TYR A 1 82 ? 12.196 10.528 -9.789 1.00 85.62 82 TYR A CA 1
ATOM 576 C C . TYR A 1 82 ? 11.883 9.134 -10.314 1.00 85.62 82 TYR A C 1
ATOM 578 O O . TYR A 1 82 ? 10.876 8.932 -11.002 1.00 85.62 82 TYR A O 1
ATOM 586 N N . PHE A 1 83 ? 12.729 8.170 -9.957 1.00 86.56 83 PHE A N 1
ATOM 587 C CA . PHE A 1 83 ? 12.579 6.774 -10.357 1.00 86.56 83 PHE A CA 1
ATOM 588 C C . PHE A 1 83 ? 12.565 5.826 -9.156 1.00 86.56 83 PHE A C 1
ATOM 590 O O . PHE A 1 83 ? 13.223 6.087 -8.156 1.00 86.56 83 PHE A O 1
ATOM 597 N N . ALA A 1 84 ? 11.866 4.701 -9.279 1.00 89.00 84 ALA A N 1
ATOM 598 C CA . ALA A 1 84 ? 12.055 3.529 -8.434 1.00 89.00 84 ALA A CA 1
ATOM 599 C C . ALA A 1 84 ? 12.925 2.505 -9.169 1.00 89.00 84 ALA A C 1
ATOM 601 O O . ALA A 1 84 ? 12.747 2.267 -10.368 1.00 89.00 84 ALA A O 1
ATOM 602 N N . ILE A 1 85 ? 13.864 1.898 -8.452 1.00 84.94 85 ILE A N 1
ATOM 6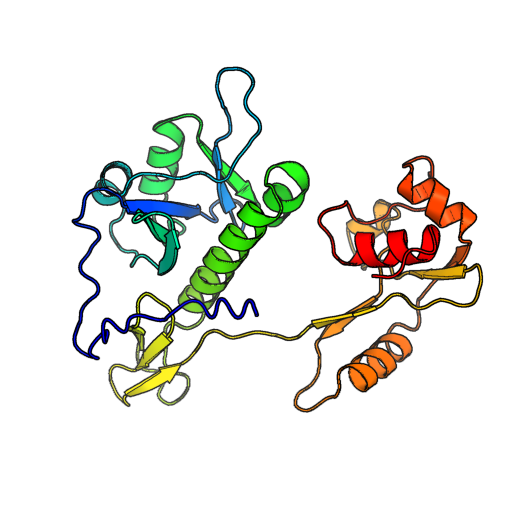03 C CA . ILE A 1 85 ? 14.783 0.891 -8.975 1.00 84.94 85 ILE A CA 1
ATOM 604 C C . ILE A 1 85 ? 14.707 -0.335 -8.085 1.00 84.94 85 ILE A C 1
ATOM 606 O O . ILE A 1 85 ? 14.881 -0.255 -6.873 1.00 84.94 85 ILE A O 1
ATOM 610 N N . ASP A 1 86 ? 14.478 -1.479 -8.711 1.00 85.06 86 ASP A N 1
ATOM 611 C CA . ASP A 1 86 ? 14.514 -2.759 -8.031 1.00 85.06 86 ASP A CA 1
ATOM 612 C C . ASP A 1 86 ? 15.943 -3.324 -7.964 1.00 85.06 86 ASP A C 1
ATOM 614 O O . ASP A 1 86 ? 16.515 -3.716 -8.983 1.00 85.06 86 ASP A O 1
ATOM 618 N N . LEU A 1 87 ? 16.506 -3.380 -6.758 1.00 83.19 87 LEU A N 1
ATOM 619 C CA . LEU A 1 87 ? 17.797 -4.001 -6.457 1.00 83.19 87 LEU A CA 1
ATOM 620 C C . LEU A 1 87 ? 17.643 -5.412 -5.874 1.00 83.19 87 LEU A C 1
ATOM 622 O O . LEU A 1 87 ? 18.631 -6.000 -5.451 1.00 83.19 87 LEU A O 1
ATOM 626 N N . THR A 1 88 ? 16.435 -6.001 -5.884 1.00 75.75 88 THR A N 1
ATOM 627 C CA . THR A 1 88 ? 16.180 -7.351 -5.335 1.00 75.75 88 THR A CA 1
ATOM 628 C C . THR A 1 88 ? 17.180 -8.394 -5.790 1.00 75.75 88 THR A C 1
ATOM 630 O O . THR A 1 88 ? 17.545 -9.290 -5.037 1.00 75.75 88 THR A O 1
ATOM 633 N N . ARG A 1 89 ? 17.545 -8.325 -7.066 1.00 76.69 89 ARG A N 1
ATOM 634 C CA . ARG A 1 89 ? 18.357 -9.337 -7.737 1.00 76.69 89 ARG A CA 1
ATOM 635 C C . ARG A 1 89 ? 19.822 -8.926 -7.846 1.00 76.69 89 ARG A C 1
ATOM 637 O O . ARG A 1 89 ? 20.582 -9.633 -8.498 1.00 76.69 89 ARG A O 1
ATOM 644 N N . ASP A 1 90 ? 20.187 -7.798 -7.246 1.00 79.31 90 ASP A N 1
ATOM 645 C CA . ASP A 1 90 ? 21.515 -7.202 -7.315 1.00 79.31 90 ASP A CA 1
ATOM 646 C C . ASP A 1 90 ? 22.026 -6.933 -5.890 1.00 79.31 90 ASP A C 1
ATOM 648 O O . ASP A 1 90 ? 22.087 -5.800 -5.413 1.00 79.31 90 ASP A O 1
ATOM 652 N N . GLU A 1 91 ? 22.340 -8.017 -5.173 1.00 80.19 91 GLU A N 1
ATOM 653 C CA . GLU A 1 91 ? 22.806 -7.964 -3.778 1.00 80.19 91 GLU A CA 1
ATOM 654 C C . GLU A 1 91 ? 24.081 -7.122 -3.630 1.00 80.19 91 GLU A C 1
ATOM 656 O O . GLU A 1 91 ? 24.239 -6.399 -2.647 1.00 80.19 91 GLU A O 1
ATOM 661 N N . SER A 1 92 ? 24.968 -7.162 -4.631 1.00 81.62 92 SER A N 1
ATOM 662 C CA . SER A 1 92 ? 26.181 -6.342 -4.656 1.00 81.62 92 SER A CA 1
ATOM 663 C C . SER A 1 92 ? 25.850 -4.855 -4.753 1.00 81.62 92 SER A C 1
ATOM 665 O O . SER A 1 92 ? 26.477 -4.049 -4.062 1.00 81.62 92 SER A O 1
ATOM 667 N N . ALA A 1 93 ? 24.882 -4.476 -5.593 1.00 80.12 93 ALA A N 1
ATOM 668 C CA . ALA A 1 93 ? 24.414 -3.099 -5.673 1.00 80.12 93 ALA A CA 1
ATOM 669 C C . ALA A 1 93 ? 23.752 -2.649 -4.373 1.00 80.12 93 ALA A C 1
ATOM 671 O O . ALA A 1 93 ? 24.060 -1.567 -3.881 1.00 80.12 93 ALA A O 1
ATOM 672 N N . ALA A 1 94 ? 22.893 -3.489 -3.788 1.00 81.25 94 ALA A N 1
ATOM 673 C CA . ALA A 1 94 ? 22.239 -3.196 -2.517 1.00 81.25 94 ALA A CA 1
ATOM 674 C C . ALA A 1 94 ? 23.263 -2.953 -1.394 1.00 81.25 94 ALA A C 1
ATOM 676 O O . ALA A 1 94 ? 23.207 -1.917 -0.738 1.00 81.25 94 ALA A O 1
ATOM 677 N N . ALA A 1 95 ? 24.251 -3.841 -1.245 1.00 82.31 95 ALA A N 1
ATOM 678 C CA . ALA A 1 95 ? 25.306 -3.699 -0.242 1.00 82.31 95 ALA A CA 1
ATOM 679 C C . ALA A 1 95 ? 26.187 -2.466 -0.487 1.00 82.31 95 ALA A C 1
ATOM 681 O O . ALA A 1 95 ? 26.614 -1.802 0.455 1.00 82.31 95 ALA A O 1
ATOM 682 N N . THR A 1 96 ? 26.452 -2.136 -1.753 1.00 81.94 96 THR A N 1
ATOM 683 C CA . THR A 1 96 ? 27.236 -0.945 -2.096 1.00 81.94 96 THR A CA 1
ATOM 684 C C . THR A 1 96 ? 26.481 0.333 -1.747 1.00 81.94 96 THR A C 1
ATOM 686 O O . THR A 1 96 ? 27.068 1.251 -1.185 1.00 81.94 96 THR A O 1
ATOM 689 N N . VAL A 1 97 ? 25.176 0.376 -2.017 1.00 80.94 97 VAL A N 1
ATOM 690 C CA . VAL A 1 97 ? 24.307 1.497 -1.645 1.00 80.94 97 VAL A CA 1
ATOM 691 C C . VAL A 1 97 ? 24.278 1.705 -0.128 1.00 80.94 97 VAL A C 1
ATOM 693 O O . VAL A 1 97 ? 24.419 2.838 0.327 1.00 80.94 97 VAL A O 1
ATOM 696 N N . GLU A 1 98 ? 24.150 0.633 0.658 1.00 81.94 98 GLU A N 1
ATOM 697 C CA . GLU A 1 98 ? 24.206 0.720 2.127 1.00 81.94 98 GLU A CA 1
ATOM 698 C C . GLU A 1 98 ? 25.588 1.159 2.634 1.00 81.94 98 GLU A C 1
ATOM 700 O O . GLU A 1 98 ? 25.685 1.833 3.651 1.00 81.94 98 GLU A O 1
ATOM 705 N N . ALA A 1 99 ? 26.663 0.836 1.910 1.00 81.25 99 ALA A N 1
ATOM 706 C CA . ALA A 1 99 ? 28.020 1.253 2.260 1.00 81.25 99 ALA A CA 1
ATOM 707 C C . ALA A 1 99 ? 28.366 2.700 1.846 1.00 81.25 99 ALA A C 1
ATOM 709 O O . ALA A 1 99 ? 29.351 3.252 2.337 1.00 81.25 99 ALA A O 1
ATOM 710 N N . GLN A 1 100 ? 27.603 3.315 0.933 1.00 74.06 100 GLN A N 1
ATOM 711 C CA . GLN A 1 100 ? 27.886 4.644 0.364 1.00 74.06 100 GLN A CA 1
ATOM 712 C C . GLN A 1 100 ? 27.385 5.821 1.216 1.00 74.06 100 GLN A C 1
ATOM 714 O O . GLN A 1 100 ? 27.593 6.981 0.857 1.00 74.06 100 GLN A O 1
ATOM 719 N N . GLY A 1 101 ? 26.760 5.556 2.358 1.00 69.81 101 GLY A N 1
ATOM 720 C CA . GLY A 1 101 ? 26.316 6.583 3.290 1.00 69.81 101 GLY A CA 1
ATOM 721 C C . GLY A 1 101 ? 25.549 5.968 4.444 1.00 69.81 101 GLY A C 1
ATOM 722 O O . GLY A 1 101 ? 25.634 4.770 4.689 1.00 69.81 101 GLY A O 1
ATOM 723 N N . ASP A 1 102 ? 24.748 6.778 5.122 1.00 80.44 102 ASP A N 1
ATOM 724 C CA . ASP A 1 102 ? 23.882 6.295 6.191 1.00 80.44 102 ASP A CA 1
ATOM 725 C C . ASP A 1 102 ? 22.579 5.716 5.632 1.00 80.44 102 ASP A C 1
ATOM 727 O O . ASP A 1 102 ? 21.492 6.107 6.035 1.00 80.44 102 ASP A O 1
ATOM 731 N N . TYR A 1 103 ? 22.651 4.803 4.666 1.00 83.56 103 TYR A N 1
ATOM 732 C CA . TYR A 1 103 ? 21.465 4.154 4.114 1.00 83.56 103 TYR A CA 1
ATOM 733 C C . TYR A 1 103 ? 21.284 2.752 4.677 1.00 83.56 103 TYR A C 1
ATOM 735 O O . TYR A 1 103 ? 22.250 2.038 4.929 1.00 83.56 103 TYR A O 1
ATOM 743 N N . ARG A 1 104 ? 20.028 2.333 4.825 1.00 85.31 104 ARG A N 1
ATOM 744 C CA . ARG A 1 104 ? 19.693 0.932 5.093 1.00 85.31 104 ARG A CA 1
ATOM 745 C C . ARG A 1 104 ? 18.390 0.539 4.424 1.00 85.31 104 ARG A C 1
ATOM 747 O O . ARG A 1 104 ? 17.519 1.386 4.210 1.00 85.31 104 ARG A O 1
ATOM 754 N N . PHE A 1 105 ? 18.230 -0.741 4.123 1.00 85.56 105 PHE A N 1
ATOM 755 C CA . PHE A 1 105 ? 16.933 -1.263 3.701 1.00 85.56 105 PHE A CA 1
ATOM 756 C C . PHE A 1 105 ? 16.036 -1.561 4.907 1.00 85.56 105 PHE A C 1
ATOM 758 O O . PHE A 1 105 ? 16.418 -2.274 5.829 1.00 85.56 105 PHE A O 1
ATOM 765 N N . GLU A 1 106 ? 14.814 -1.036 4.876 1.00 85.94 106 GLU A N 1
ATOM 766 C CA . GLU A 1 106 ? 13.786 -1.248 5.900 1.00 85.94 106 GLU A CA 1
ATOM 767 C C . GLU A 1 106 ? 12.550 -1.904 5.313 1.00 85.94 106 GLU A C 1
ATOM 769 O O . GLU A 1 106 ? 12.142 -1.575 4.202 1.00 85.94 106 GLU A O 1
ATOM 774 N N . GLU A 1 107 ? 11.894 -2.787 6.067 1.00 87.56 107 GLU A N 1
ATOM 775 C CA . GLU A 1 107 ? 10.625 -3.365 5.622 1.00 87.56 107 GLU A CA 1
ATOM 776 C C . GLU A 1 107 ? 9.591 -2.250 5.406 1.00 87.56 107 GLU A C 1
ATOM 778 O O . GLU A 1 107 ? 9.350 -1.422 6.281 1.00 87.56 107 GLU A O 1
ATOM 783 N N . ALA A 1 108 ? 8.983 -2.219 4.220 1.00 86.56 108 ALA A N 1
ATOM 784 C CA . ALA A 1 108 ? 8.177 -1.096 3.754 1.00 86.56 108 ALA A CA 1
ATOM 785 C C . ALA A 1 108 ? 7.017 -0.709 4.687 1.00 86.56 108 ALA A C 1
ATOM 787 O O . ALA A 1 108 ? 6.733 0.481 4.833 1.00 86.56 108 ALA A O 1
ATOM 788 N N . ARG A 1 109 ? 6.327 -1.678 5.308 1.00 85.38 109 ARG A N 1
ATOM 789 C CA . ARG A 1 109 ? 5.256 -1.369 6.269 1.00 85.38 109 ARG A CA 1
ATOM 790 C C . ARG A 1 109 ? 5.838 -0.772 7.549 1.00 85.38 109 ARG A C 1
ATOM 792 O O . ARG A 1 109 ? 5.350 0.263 7.985 1.00 85.38 109 ARG A O 1
ATOM 799 N N . SER A 1 110 ? 6.892 -1.367 8.099 1.00 86.38 110 SER A N 1
ATOM 800 C CA . SER A 1 110 ? 7.604 -0.821 9.261 1.00 86.38 110 SER A CA 1
ATOM 801 C C . SER A 1 110 ? 8.123 0.599 9.005 1.00 86.38 110 SER A C 1
ATOM 803 O O . SER A 1 110 ? 7.959 1.474 9.853 1.00 86.38 110 SER A O 1
ATOM 805 N N . ALA A 1 111 ? 8.685 0.854 7.820 1.00 88.06 111 ALA A N 1
ATOM 806 C CA . ALA A 1 111 ? 9.162 2.173 7.419 1.00 88.06 111 ALA A CA 1
ATOM 807 C C . ALA A 1 111 ? 8.020 3.197 7.341 1.00 88.06 111 ALA A C 1
ATOM 809 O O . ALA A 1 111 ? 8.146 4.289 7.886 1.00 88.06 111 ALA A O 1
ATOM 810 N N . ALA A 1 112 ? 6.887 2.842 6.724 1.00 88.25 112 ALA A N 1
ATOM 811 C CA . ALA A 1 112 ? 5.711 3.714 6.678 1.00 88.25 112 ALA A CA 1
ATOM 812 C C . ALA A 1 112 ? 5.136 4.022 8.068 1.00 88.25 112 ALA A C 1
ATOM 814 O O . ALA A 1 112 ? 4.634 5.117 8.290 1.00 88.25 112 ALA A O 1
ATOM 815 N N . GLU A 1 113 ? 5.181 3.060 8.990 1.00 86.88 113 GLU A N 1
ATOM 816 C CA . GLU A 1 113 ? 4.632 3.219 10.339 1.00 86.88 113 GLU A CA 1
ATOM 817 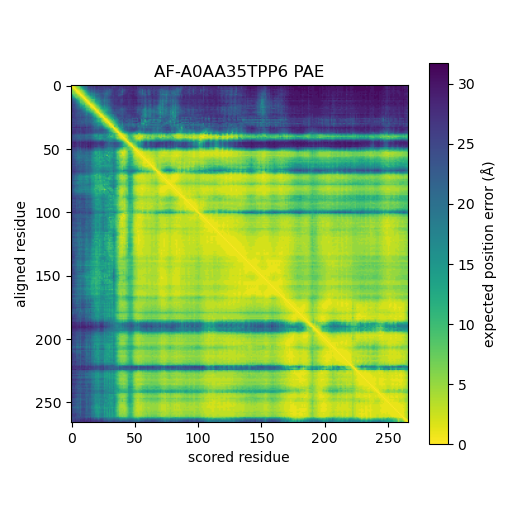C C . GLU A 1 113 ? 5.530 4.044 11.264 1.00 86.88 113 GLU A C 1
ATOM 819 O O . GLU A 1 113 ? 5.004 4.765 12.109 1.00 86.88 113 GLU A O 1
ATOM 824 N N . ASN A 1 114 ? 6.855 3.934 11.126 1.00 86.12 114 ASN A N 1
ATOM 825 C CA . ASN A 1 114 ? 7.782 4.412 12.157 1.00 86.12 114 ASN A CA 1
ATOM 826 C C . ASN A 1 114 ? 8.820 5.430 11.672 1.00 86.12 114 ASN A C 1
ATOM 828 O O . ASN A 1 114 ? 9.459 6.060 12.510 1.00 86.12 114 ASN A O 1
ATOM 832 N N . LEU A 1 115 ? 9.044 5.552 10.360 1.00 87.31 115 LEU A N 1
ATOM 833 C CA . LEU A 1 115 ? 10.187 6.296 9.816 1.00 87.31 115 LEU A CA 1
ATOM 834 C C . LEU A 1 115 ? 9.791 7.360 8.794 1.00 87.31 115 LEU A C 1
ATOM 836 O O . LEU A 1 115 ? 10.458 8.378 8.717 1.00 87.31 115 LEU A O 1
ATOM 840 N N . LEU A 1 116 ? 8.756 7.123 7.989 1.00 88.06 116 LEU A N 1
ATOM 841 C CA . LEU A 1 116 ? 8.419 7.978 6.853 1.00 88.06 116 LEU A CA 1
ATOM 842 C C . LEU A 1 116 ? 7.238 8.898 7.154 1.00 88.06 116 LEU A C 1
ATOM 844 O O . LEU A 1 116 ? 6.263 8.503 7.795 1.00 88.06 116 LEU A O 1
ATOM 848 N N . SER A 1 117 ? 7.277 10.102 6.588 1.00 89.44 117 SER A N 1
ATOM 849 C CA . SER A 1 117 ? 6.100 10.967 6.527 1.00 89.44 117 SER A CA 1
ATOM 850 C C . SER A 1 117 ? 5.020 10.388 5.599 1.00 89.44 117 SER A C 1
ATOM 852 O O . SER A 1 117 ? 5.298 9.574 4.716 1.00 89.44 117 SER A O 1
ATOM 854 N N . GLY A 1 118 ? 3.769 10.844 5.743 1.00 88.31 118 GLY A N 1
ATOM 855 C CA . GLY A 1 118 ? 2.660 10.428 4.870 1.00 88.31 118 GLY A CA 1
ATOM 856 C C . GLY A 1 118 ? 2.954 10.574 3.362 1.00 88.31 118 GLY A C 1
ATOM 857 O O . GLY A 1 118 ? 2.760 9.608 2.619 1.00 88.31 118 GLY A O 1
ATOM 858 N N . PRO A 1 119 ? 3.468 11.728 2.888 1.00 89.62 119 PRO A N 1
ATOM 859 C CA . PRO A 1 119 ? 3.870 11.898 1.490 1.00 89.62 119 PRO A CA 1
ATOM 860 C C . PRO A 1 119 ? 4.968 10.926 1.033 1.00 89.62 119 PRO A C 1
ATOM 862 O O . PRO A 1 119 ? 4.872 10.354 -0.053 1.00 89.62 119 PRO A O 1
ATOM 865 N N . GLU A 1 120 ? 5.990 10.683 1.856 1.00 89.88 120 GLU A N 1
ATOM 866 C CA . GLU A 1 120 ? 7.062 9.732 1.529 1.00 89.88 120 GLU A CA 1
ATOM 867 C C . GLU A 1 120 ? 6.560 8.290 1.490 1.00 89.88 120 GLU A C 1
ATOM 869 O O . GLU A 1 120 ? 6.909 7.534 0.579 1.00 89.88 120 GLU A O 1
ATOM 874 N N . ALA A 1 121 ? 5.693 7.915 2.432 1.00 90.06 121 ALA A N 1
ATOM 875 C CA . ALA A 1 121 ? 5.042 6.614 2.445 1.00 90.06 121 ALA A CA 1
ATOM 876 C C . ALA A 1 121 ? 4.204 6.398 1.173 1.00 90.06 121 ALA A C 1
ATOM 878 O O . ALA A 1 121 ? 4.210 5.297 0.621 1.00 90.06 121 ALA A O 1
ATOM 879 N N . ALA A 1 122 ? 3.545 7.443 0.656 1.00 90.56 122 ALA A N 1
ATOM 880 C CA . ALA A 1 122 ? 2.790 7.378 -0.596 1.00 90.56 122 ALA A CA 1
ATOM 881 C C . ALA A 1 122 ? 3.698 7.146 -1.819 1.00 90.56 122 ALA A C 1
ATOM 883 O O . ALA A 1 122 ? 3.405 6.285 -2.653 1.00 90.56 122 ALA A O 1
ATOM 884 N N . ILE A 1 123 ? 4.829 7.855 -1.901 1.00 90.31 123 ILE A N 1
ATOM 885 C CA . ILE A 1 123 ? 5.836 7.672 -2.962 1.00 90.31 123 ILE A CA 1
ATOM 886 C C . ILE A 1 123 ? 6.412 6.250 -2.919 1.00 90.31 123 ILE A C 1
ATOM 888 O O . ILE A 1 123 ? 6.476 5.559 -3.941 1.00 90.31 123 ILE A O 1
ATOM 892 N N . MET A 1 124 ? 6.791 5.789 -1.726 1.00 90.88 124 MET A N 1
ATOM 893 C CA . MET A 1 124 ? 7.287 4.433 -1.496 1.00 90.88 124 MET A CA 1
ATOM 894 C C . MET A 1 124 ? 6.247 3.380 -1.904 1.00 90.88 124 MET A C 1
ATOM 896 O O . MET A 1 124 ? 6.580 2.432 -2.622 1.00 90.88 124 MET A O 1
ATOM 900 N N . ALA A 1 125 ? 4.979 3.566 -1.522 1.00 90.69 125 ALA A N 1
ATOM 901 C CA . ALA A 1 125 ? 3.889 2.664 -1.882 1.00 90.69 125 ALA A CA 1
ATOM 902 C C . ALA A 1 125 ? 3.691 2.583 -3.404 1.00 90.69 125 ALA A C 1
ATOM 904 O O . ALA A 1 125 ? 3.579 1.478 -3.942 1.00 90.69 125 ALA A O 1
ATOM 905 N N . GLN A 1 126 ? 3.721 3.720 -4.110 1.00 91.31 126 GLN A N 1
ATOM 906 C CA . GLN A 1 126 ? 3.627 3.770 -5.574 1.00 91.31 126 GLN A CA 1
ATOM 907 C C . GLN A 1 126 ? 4.770 2.993 -6.241 1.00 91.31 126 GLN A C 1
ATOM 909 O O . GLN A 1 126 ? 4.525 2.176 -7.134 1.00 91.31 126 GLN A O 1
ATOM 914 N N . GLY A 1 127 ? 6.015 3.233 -5.820 1.00 90.06 127 GLY A N 1
ATOM 915 C CA . GLY A 1 127 ? 7.182 2.541 -6.371 1.00 90.06 127 GLY A CA 1
ATOM 916 C C . GLY A 1 127 ? 7.109 1.038 -6.141 1.00 90.06 127 GLY A C 1
ATOM 917 O O . GLY A 1 127 ? 7.234 0.250 -7.079 1.00 90.06 127 GLY A O 1
ATOM 918 N N . ARG A 1 128 ? 6.802 0.631 -4.908 1.00 87.75 128 ARG A N 1
ATOM 919 C CA . ARG A 1 128 ? 6.707 -0.778 -4.527 1.00 87.75 128 ARG A CA 1
ATOM 920 C C . ARG A 1 128 ? 5.584 -1.514 -5.253 1.00 87.75 128 ARG A C 1
ATOM 922 O O . ARG A 1 128 ? 5.794 -2.652 -5.672 1.00 87.75 128 ARG A O 1
ATOM 929 N N . ALA A 1 129 ? 4.417 -0.893 -5.419 1.00 90.19 129 ALA A N 1
ATOM 930 C CA . ALA A 1 129 ? 3.309 -1.486 -6.166 1.00 90.19 129 ALA A CA 1
ATOM 931 C C . ALA A 1 129 ? 3.709 -1.775 -7.622 1.00 90.19 129 ALA A C 1
ATOM 933 O O . ALA A 1 129 ? 3.475 -2.879 -8.118 1.00 90.19 129 ALA A O 1
ATOM 934 N N . GLN A 1 130 ? 4.388 -0.826 -8.277 1.00 90.38 130 GLN A N 1
ATOM 935 C CA . GLN A 1 130 ? 4.869 -1.003 -9.649 1.00 90.38 130 GLN A CA 1
ATOM 936 C C . GLN A 1 130 ? 5.965 -2.073 -9.750 1.00 90.38 130 GLN A C 1
ATOM 938 O O . GLN A 1 130 ? 5.846 -2.976 -10.580 1.00 90.38 130 GLN A O 1
ATOM 943 N N . VAL A 1 131 ? 6.991 -2.031 -8.887 1.00 89.38 131 VAL A N 1
ATOM 944 C CA . VAL A 1 131 ? 8.061 -3.052 -8.842 1.00 89.38 131 VAL A CA 1
ATOM 945 C C . VAL A 1 131 ? 7.464 -4.447 -8.674 1.00 89.38 131 VAL A C 1
ATOM 947 O O . VAL A 1 131 ? 7.750 -5.360 -9.450 1.00 89.38 131 VAL A O 1
ATOM 950 N N . ASN A 1 132 ? 6.570 -4.610 -7.696 1.00 89.50 132 ASN A N 1
ATOM 951 C CA . ASN A 1 132 ? 5.937 -5.891 -7.410 1.00 89.50 132 ASN A CA 1
ATOM 952 C C . ASN A 1 132 ? 5.141 -6.414 -8.614 1.00 89.50 132 ASN A C 1
ATOM 954 O O . ASN A 1 132 ? 5.278 -7.581 -8.994 1.00 89.50 132 ASN A O 1
ATOM 958 N N . TRP A 1 133 ? 4.353 -5.543 -9.249 1.00 92.94 133 TRP A N 1
ATOM 959 C CA . TRP A 1 133 ? 3.602 -5.905 -10.442 1.00 92.94 133 TRP A CA 1
ATOM 960 C C . TRP A 1 133 ? 4.526 -6.385 -11.567 1.00 92.94 133 TRP A C 1
ATOM 962 O O . TRP A 1 133 ? 4.292 -7.466 -12.113 1.00 92.94 133 TRP A O 1
ATOM 972 N N . HIS A 1 134 ? 5.608 -5.656 -11.863 1.00 91.62 134 HIS A N 1
ATOM 973 C CA . HIS A 1 134 ? 6.561 -6.042 -12.906 1.00 91.62 134 HIS A CA 1
ATOM 974 C C . HIS A 1 134 ? 7.249 -7.377 -12.637 1.00 91.62 134 HIS A C 1
ATOM 976 O O . HIS A 1 134 ? 7.408 -8.153 -13.582 1.00 91.62 134 HIS A O 1
ATOM 982 N N . ASN A 1 135 ? 7.598 -7.656 -11.380 1.00 89.38 135 ASN A N 1
ATOM 983 C CA . ASN A 1 135 ? 8.247 -8.905 -10.980 1.00 89.38 135 ASN A CA 1
ATOM 984 C C . ASN A 1 135 ? 7.331 -10.123 -11.135 1.00 89.38 135 ASN A C 1
ATOM 986 O O . ASN A 1 135 ? 7.810 -11.226 -11.392 1.00 89.38 135 ASN A O 1
ATOM 990 N N . ARG A 1 136 ? 6.011 -9.935 -11.022 1.00 91.31 136 ARG A N 1
ATOM 991 C CA . ARG A 1 136 ? 5.018 -11.015 -11.149 1.00 91.31 136 ARG A CA 1
ATOM 992 C C . ARG A 1 136 ? 4.405 -11.136 -12.546 1.00 91.31 136 ARG A C 1
ATOM 994 O O . ARG A 1 136 ? 3.879 -12.192 -12.875 1.00 91.31 136 ARG A O 1
ATOM 1001 N N . HIS A 1 137 ? 4.489 -10.097 -13.379 1.00 93.56 137 HIS A N 1
ATOM 1002 C CA . HIS A 1 137 ? 3.820 -10.034 -14.689 1.00 93.56 137 HIS A CA 1
ATOM 1003 C C . HIS A 1 137 ? 4.810 -10.001 -15.863 1.00 93.56 137 HIS A C 1
ATOM 1005 O O . HIS A 1 137 ? 4.655 -9.222 -16.798 1.00 93.56 137 HIS A O 1
ATOM 1011 N N . GLY A 1 138 ? 5.846 -10.847 -15.832 1.00 94.50 138 GLY A N 1
ATOM 1012 C CA . GLY A 1 138 ? 6.874 -10.915 -16.884 1.00 94.50 138 GLY A CA 1
ATOM 1013 C C . GLY A 1 138 ? 6.386 -11.435 -18.246 1.00 94.50 138 GLY A C 1
ATOM 1014 O O . GLY A 1 138 ? 6.956 -11.087 -19.283 1.00 94.50 138 GLY A O 1
ATOM 1015 N N . PHE A 1 139 ? 5.302 -12.212 -18.267 1.00 97.69 139 PHE A N 1
ATOM 1016 C CA . PHE A 1 139 ? 4.790 -12.909 -19.450 1.00 97.69 139 PHE A CA 1
ATOM 1017 C C . PHE A 1 139 ? 3.354 -12.492 -19.782 1.00 97.69 139 PHE A C 1
ATOM 1019 O O . PHE A 1 139 ? 2.593 -12.068 -18.915 1.00 97.69 139 PHE A O 1
ATOM 1026 N N . CYS A 1 140 ? 2.995 -12.599 -21.058 1.00 98.00 140 CYS A N 1
ATOM 1027 C CA . CYS A 1 140 ? 1.703 -12.189 -21.583 1.00 98.00 140 CYS A CA 1
ATOM 1028 C C . CYS A 1 140 ? 0.613 -13.172 -21.157 1.00 98.00 140 CYS A C 1
ATOM 1030 O O . CYS A 1 140 ? 0.688 -14.355 -21.486 1.00 98.00 140 CYS A O 1
ATOM 1032 N N . SER A 1 141 ? -0.444 -12.677 -20.512 1.00 97.19 141 SER A N 1
ATOM 1033 C CA . SER A 1 141 ? -1.595 -13.505 -20.128 1.00 97.19 141 SER A CA 1
ATOM 1034 C C . SER A 1 141 ? -2.436 -13.995 -21.315 1.00 97.19 141 SER A C 1
ATOM 1036 O O . SER A 1 141 ? -3.274 -14.870 -21.134 1.00 97.19 141 SER A O 1
ATOM 1038 N N . VAL A 1 142 ? -2.216 -13.459 -22.523 1.00 98.19 142 VAL A N 1
ATOM 1039 C CA . VAL A 1 142 ? -2.926 -13.869 -23.749 1.00 98.19 142 VAL A CA 1
ATOM 1040 C C . VAL A 1 142 ? -2.203 -15.007 -24.474 1.00 98.19 142 VAL A C 1
ATOM 1042 O O . VAL A 1 142 ? -2.852 -15.927 -24.958 1.00 98.19 142 VAL A O 1
ATOM 1045 N N . CYS A 1 143 ? -0.869 -14.956 -24.585 1.00 98.00 143 CYS A N 1
ATOM 1046 C CA . CYS A 1 143 ? -0.108 -15.898 -25.423 1.00 98.00 143 CYS A CA 1
ATOM 1047 C C . CYS A 1 143 ? 1.156 -16.491 -24.778 1.00 98.00 143 CYS A C 1
ATOM 1049 O O . CYS A 1 143 ? 1.928 -17.163 -25.461 1.00 98.00 143 CYS A O 1
ATOM 1051 N N . GLY A 1 144 ? 1.432 -16.200 -23.505 1.00 97.69 144 GLY A N 1
ATOM 1052 C CA . GLY A 1 144 ? 2.563 -16.753 -22.750 1.00 97.69 144 GLY A CA 1
ATOM 1053 C C . GLY A 1 144 ? 3.951 -16.200 -23.100 1.00 97.69 144 GLY A C 1
ATOM 1054 O O . GLY A 1 144 ? 4.907 -16.496 -22.394 1.00 97.69 144 GLY A O 1
ATOM 1055 N N . HIS A 1 145 ? 4.096 -15.379 -24.145 1.00 98.44 145 HIS A N 1
ATOM 1056 C CA . HIS A 1 145 ? 5.391 -14.795 -24.519 1.00 98.44 145 HIS A CA 1
ATOM 1057 C C . HIS A 1 145 ? 5.844 -13.705 -23.543 1.00 98.44 145 HIS A C 1
ATOM 1059 O O . HIS A 1 145 ? 5.022 -13.047 -22.905 1.00 98.44 145 HIS A O 1
ATOM 1065 N N . ALA A 1 146 ? 7.157 -13.469 -23.473 1.00 97.38 146 ALA A N 1
ATOM 1066 C CA . ALA A 1 146 ? 7.720 -12.378 -22.687 1.00 97.38 146 ALA A CA 1
ATOM 1067 C C . ALA A 1 146 ? 7.113 -11.018 -23.077 1.00 97.38 146 ALA A C 1
ATOM 1069 O O . ALA A 1 146 ? 6.788 -10.739 -24.236 1.00 97.38 146 ALA A O 1
ATOM 1070 N N . THR A 1 147 ? 6.958 -10.162 -22.077 1.00 96.75 147 THR A N 1
ATOM 1071 C CA . THR A 1 147 ? 6.489 -8.784 -22.240 1.00 96.75 147 THR A CA 1
ATOM 1072 C C . THR A 1 147 ? 7.609 -7.826 -21.880 1.00 96.75 147 THR A C 1
ATOM 1074 O O . THR A 1 147 ? 8.473 -8.151 -21.067 1.00 96.75 147 THR A O 1
ATOM 1077 N N . GLU A 1 148 ? 7.570 -6.621 -22.427 1.00 94.81 148 GLU A N 1
ATOM 1078 C CA . GLU A 1 148 ? 8.537 -5.575 -22.112 1.00 94.81 148 GLU A CA 1
ATOM 1079 C C . GLU A 1 148 ? 7.856 -4.370 -21.474 1.00 94.81 148 GLU A C 1
ATOM 1081 O O . GLU A 1 148 ? 6.703 -4.051 -21.769 1.00 94.81 148 GLU A O 1
ATOM 1086 N N . MET A 1 149 ? 8.593 -3.668 -20.617 1.00 93.19 149 MET A N 1
ATOM 1087 C CA . MET A 1 149 ? 8.137 -2.414 -20.028 1.00 93.19 149 MET A CA 1
ATOM 1088 C C . MET A 1 149 ? 7.993 -1.332 -21.101 1.00 93.19 149 MET A C 1
ATOM 1090 O O . MET A 1 149 ? 8.809 -1.215 -22.023 1.00 93.19 149 MET A O 1
ATOM 1094 N N . ARG A 1 150 ? 6.951 -0.511 -20.973 1.00 92.50 150 ARG A N 1
ATOM 1095 C CA . ARG A 1 150 ? 6.691 0.659 -21.821 1.00 92.50 150 ARG A CA 1
ATOM 1096 C C . ARG A 1 150 ? 6.176 1.812 -20.962 1.00 92.50 150 ARG A C 1
ATOM 1098 O O . ARG A 1 150 ? 5.773 1.615 -19.819 1.00 92.50 150 ARG A O 1
ATOM 1105 N N . ARG A 1 151 ? 6.186 3.029 -21.520 1.00 90.44 151 ARG A N 1
ATOM 1106 C CA . ARG A 1 151 ? 5.691 4.255 -20.856 1.00 90.44 151 ARG A CA 1
ATOM 1107 C C . ARG A 1 151 ? 6.295 4.477 -19.457 1.00 90.44 151 ARG A C 1
ATOM 1109 O O . ARG A 1 151 ? 5.577 4.796 -18.518 1.00 90.44 151 ARG A O 1
ATOM 1116 N N . GLY A 1 152 ? 7.606 4.265 -19.318 1.00 87.94 152 GLY A N 1
ATOM 1117 C CA . GLY A 1 152 ? 8.315 4.460 -18.047 1.00 87.94 152 GLY A CA 1
ATOM 1118 C C . GLY A 1 152 ? 7.922 3.474 -16.945 1.00 87.94 152 GLY A C 1
ATOM 1119 O O . GLY A 1 152 ? 8.062 3.808 -15.779 1.00 87.94 152 GLY A O 1
ATOM 1120 N N . GLY A 1 153 ? 7.395 2.298 -17.304 1.00 91.00 153 GLY A N 1
ATOM 1121 C CA . GLY A 1 153 ? 6.919 1.290 -16.349 1.00 91.00 153 GLY A CA 1
ATOM 1122 C C . GLY A 1 153 ? 5.404 1.254 -16.174 1.00 91.00 153 GLY A C 1
ATOM 1123 O O . GLY A 1 153 ? 4.863 0.279 -15.681 1.00 91.00 153 GLY A O 1
ATOM 1124 N N . GLN A 1 154 ? 4.666 2.239 -16.685 1.00 92.56 154 GLN A N 1
ATOM 1125 C CA . GLN A 1 154 ? 3.215 2.289 -16.465 1.00 92.56 154 GLN A CA 1
ATOM 1126 C C . GLN A 1 154 ? 2.404 1.238 -17.239 1.00 92.56 154 GLN A C 1
ATOM 1128 O O . GLN A 1 154 ? 1.196 1.117 -17.043 1.00 92.56 154 GLN A O 1
ATOM 1133 N N . LYS A 1 155 ? 3.038 0.493 -18.150 1.00 95.06 155 LYS A N 1
ATOM 1134 C CA . LYS A 1 155 ? 2.438 -0.677 -18.796 1.00 95.06 155 LYS A CA 1
ATOM 1135 C C . LYS A 1 155 ? 3.508 -1.691 -19.201 1.00 95.06 155 LYS A C 1
ATOM 1137 O O . LYS A 1 155 ? 4.698 -1.369 -19.305 1.00 95.06 155 LYS A O 1
ATOM 1142 N N . ARG A 1 156 ? 3.060 -2.898 -19.528 1.00 96.06 156 ARG A N 1
ATOM 1143 C CA . ARG A 1 156 ? 3.838 -3.923 -20.223 1.00 96.06 156 ARG A CA 1
ATOM 1144 C C . ARG A 1 156 ? 3.176 -4.233 -21.555 1.00 96.06 156 ARG A C 1
ATOM 1146 O O . ARG A 1 156 ? 1.958 -4.164 -21.676 1.00 96.06 156 ARG A O 1
ATOM 1153 N N . GLU A 1 157 ? 3.977 -4.553 -22.555 1.00 97.88 157 GLU A N 1
ATOM 1154 C CA . GLU A 1 157 ? 3.506 -4.853 -23.906 1.00 97.88 157 GLU A CA 1
ATOM 1155 C C . GLU A 1 157 ? 4.124 -6.169 -24.374 1.00 97.88 157 GLU A C 1
ATOM 1157 O O . GLU A 1 157 ? 5.334 -6.379 -24.244 1.00 97.88 157 GLU A O 1
ATOM 1162 N N . CYS A 1 158 ? 3.296 -7.083 -24.878 1.00 97.94 158 CYS A N 1
ATOM 1163 C CA . CYS A 1 158 ? 3.768 -8.358 -25.403 1.00 97.94 158 CYS A CA 1
ATOM 1164 C C . CYS A 1 158 ? 4.583 -8.146 -26.679 1.00 97.94 158 CYS A C 1
ATOM 1166 O O . CYS A 1 158 ? 4.124 -7.516 -27.634 1.00 97.94 158 CYS A O 1
ATOM 1168 N N . THR A 1 159 ? 5.776 -8.736 -26.735 1.00 96.50 159 THR A N 1
ATOM 1169 C CA . THR A 1 159 ? 6.654 -8.619 -27.906 1.00 96.50 159 THR A CA 1
ATOM 1170 C C . THR A 1 159 ? 6.087 -9.337 -29.132 1.00 96.50 159 THR A C 1
ATOM 1172 O O . THR A 1 159 ? 6.306 -8.870 -30.252 1.00 96.50 159 THR A O 1
ATOM 1175 N N . SER A 1 160 ? 5.288 -10.391 -28.920 1.00 98.19 160 SER A N 1
ATOM 1176 C CA . SER A 1 160 ? 4.662 -11.206 -29.967 1.00 98.19 160 SER A CA 1
ATOM 1177 C C . SER A 1 160 ? 3.302 -10.661 -30.418 1.00 98.19 160 SER A C 1
ATOM 1179 O O . SER A 1 160 ? 3.180 -10.171 -31.536 1.00 98.19 160 SER A O 1
ATOM 1181 N N . CYS A 1 161 ? 2.266 -10.737 -29.573 1.00 97.81 161 CYS A N 1
ATOM 1182 C CA . CYS A 1 161 ? 0.886 -10.420 -29.974 1.00 97.81 161 CYS A CA 1
ATOM 1183 C C . CYS A 1 161 ? 0.486 -8.952 -29.765 1.00 97.81 161 CYS A C 1
ATOM 1185 O O . CYS A 1 161 ? -0.646 -8.587 -30.064 1.00 97.81 161 CYS A O 1
ATOM 1187 N N . LYS A 1 162 ? 1.394 -8.119 -29.238 1.00 98.00 162 LYS A N 1
ATOM 1188 C CA . LYS A 1 162 ? 1.176 -6.689 -28.947 1.00 98.00 162 LYS A CA 1
ATOM 1189 C C . LYS A 1 162 ? 0.082 -6.385 -27.917 1.00 98.00 162 LYS A C 1
ATOM 1191 O O . LYS A 1 162 ? -0.264 -5.223 -27.742 1.00 98.00 162 LYS A O 1
ATOM 1196 N N . ALA A 1 163 ? -0.418 -7.395 -27.199 1.00 98.25 163 ALA A N 1
ATOM 1197 C CA . ALA A 1 163 ? -1.321 -7.183 -26.074 1.00 98.25 163 ALA A CA 1
ATOM 1198 C C . ALA A 1 163 ? -0.669 -6.283 -25.013 1.00 98.25 163 ALA A C 1
ATOM 1200 O O . ALA A 1 163 ? 0.510 -6.446 -24.679 1.00 98.25 163 ALA A O 1
ATOM 1201 N N . GLU A 1 164 ? -1.452 -5.345 -24.488 1.00 97.94 164 GLU A N 1
ATOM 1202 C CA . GLU A 1 164 ? -1.045 -4.450 -23.411 1.00 97.94 164 GLU A CA 1
ATOM 1203 C C . GLU A 1 164 ? -1.540 -4.981 -22.064 1.00 97.94 164 GLU A C 1
ATOM 1205 O O . GLU A 1 164 ? -2.653 -5.492 -21.945 1.00 97.94 164 GLU A O 1
ATOM 1210 N N . HIS A 1 165 ? -0.710 -4.828 -21.037 1.00 97.38 165 HIS A N 1
ATOM 1211 C CA . HIS A 1 165 ? -1.033 -5.166 -19.659 1.00 97.38 165 HIS A CA 1
ATOM 1212 C C . HIS A 1 165 ? -0.770 -3.951 -18.775 1.00 97.38 165 HIS A C 1
ATOM 1214 O O . HIS A 1 165 ? 0.285 -3.316 -18.877 1.00 97.38 165 HIS A O 1
ATOM 1220 N N . PHE A 1 166 ? -1.713 -3.654 -17.888 1.00 96.44 166 PHE A N 1
ATOM 1221 C CA . PHE A 1 166 ? -1.636 -2.539 -16.948 1.00 96.44 166 PHE A CA 1
ATOM 1222 C C . PHE A 1 166 ? -1.470 -3.052 -15.511 1.00 96.44 166 PHE A C 1
ATOM 1224 O O . PHE A 1 166 ? -1.850 -4.197 -15.235 1.00 96.44 166 PHE A O 1
ATOM 1231 N N . PRO A 1 167 ? -0.889 -2.241 -14.607 1.00 92.94 167 PRO A N 1
ATOM 1232 C CA . PRO A 1 167 ? -0.795 -2.576 -13.193 1.00 92.94 167 PRO A CA 1
ATOM 1233 C C . PRO A 1 167 ? -2.145 -2.978 -12.599 1.00 92.94 167 PRO A C 1
ATOM 1235 O O . PRO A 1 167 ? -3.164 -2.340 -12.855 1.00 92.94 167 PRO A O 1
ATOM 1238 N N . ARG A 1 168 ? -2.138 -4.047 -11.801 1.00 90.06 168 ARG A N 1
ATOM 1239 C CA . ARG A 1 168 ? -3.316 -4.514 -11.068 1.00 90.06 168 ARG A CA 1
ATOM 1240 C C . ARG A 1 168 ? -3.536 -3.634 -9.837 1.00 90.06 168 ARG A C 1
ATOM 1242 O O . ARG A 1 168 ? -2.601 -3.409 -9.071 1.00 90.06 168 ARG A O 1
ATOM 1249 N N . THR A 1 169 ? -4.774 -3.200 -9.634 1.00 88.88 169 THR A N 1
ATOM 1250 C CA . THR A 1 169 ? -5.237 -2.554 -8.403 1.00 88.88 169 THR A CA 1
ATOM 1251 C C . THR A 1 169 ? -6.379 -3.387 -7.850 1.00 88.88 169 THR A C 1
ATOM 1253 O O . THR A 1 169 ? -7.358 -3.617 -8.554 1.00 88.88 169 THR A O 1
ATOM 1256 N N . ASP A 1 170 ? -6.233 -3.848 -6.613 1.00 92.06 170 ASP A N 1
ATOM 1257 C CA . ASP A 1 170 ? -7.255 -4.618 -5.911 1.00 92.06 170 ASP A CA 1
ATOM 1258 C C . ASP A 1 170 ? -7.995 -3.678 -4.946 1.00 92.06 170 ASP A C 1
ATOM 1260 O O . ASP A 1 170 ? -7.388 -3.237 -3.965 1.00 92.06 170 ASP A O 1
ATOM 1264 N N . PRO A 1 171 ? -9.253 -3.298 -5.233 1.00 94.50 171 PRO A N 1
ATOM 1265 C CA . PRO A 1 171 ? -10.019 -2.421 -4.358 1.00 94.50 171 PRO A CA 1
ATOM 1266 C C . PRO A 1 171 ? -10.362 -3.125 -3.039 1.00 94.50 171 PRO A C 1
ATOM 1268 O O . PRO A 1 171 ? -10.786 -4.281 -3.018 1.00 94.50 171 PRO A O 1
ATOM 1271 N N . VAL A 1 172 ? -10.165 -2.405 -1.936 1.00 95.69 172 VAL A N 1
ATOM 1272 C CA . VAL A 1 172 ? -10.409 -2.874 -0.568 1.00 95.69 172 VAL A CA 1
ATOM 1273 C C . VAL A 1 172 ? -11.293 -1.852 0.129 1.00 95.69 172 VAL A C 1
ATOM 1275 O O . VAL A 1 172 ? -10.965 -0.663 0.140 1.00 95.69 172 VAL A O 1
ATOM 1278 N N . ILE A 1 173 ? -12.389 -2.317 0.722 1.00 95.75 173 ILE A N 1
ATOM 1279 C CA . ILE A 1 173 ? -13.196 -1.523 1.646 1.00 95.75 173 ILE A CA 1
ATOM 1280 C C . ILE A 1 173 ? -12.639 -1.664 3.056 1.00 95.75 173 ILE A C 1
ATOM 1282 O O . ILE A 1 173 ? -12.115 -2.708 3.436 1.00 95.75 173 ILE A O 1
ATOM 1286 N N . ILE A 1 174 ? -12.726 -0.584 3.823 1.00 95.25 174 ILE A N 1
ATOM 1287 C CA . ILE A 1 174 ? -12.435 -0.564 5.252 1.00 95.25 174 ILE A CA 1
ATOM 1288 C C . ILE A 1 174 ? -13.518 0.256 5.937 1.00 95.25 174 ILE A C 1
ATOM 1290 O O . ILE A 1 174 ? -13.833 1.360 5.491 1.00 95.25 174 ILE A O 1
ATOM 1294 N N . MET A 1 175 ? -14.100 -0.275 7.007 1.00 94.56 175 MET A N 1
ATOM 1295 C CA . MET A 1 175 ? -15.232 0.351 7.681 1.00 94.56 175 MET A CA 1
ATOM 1296 C C . MET A 1 175 ? -15.177 0.193 9.194 1.00 94.56 175 MET A C 1
ATOM 1298 O O . MET A 1 175 ? -14.737 -0.820 9.742 1.00 94.56 175 MET A O 1
ATOM 1302 N N . LEU A 1 176 ? -15.704 1.209 9.872 1.00 95.00 176 LEU A N 1
ATOM 1303 C CA . LEU A 1 176 ? -15.996 1.166 11.294 1.00 95.00 176 LEU A CA 1
ATOM 1304 C C . LEU A 1 176 ? -17.510 1.091 11.485 1.00 95.00 176 LEU A C 1
ATOM 1306 O O . LEU A 1 176 ? -18.225 2.047 11.195 1.00 95.00 176 LEU A O 1
ATOM 1310 N N . VAL A 1 177 ? -17.994 -0.038 11.996 1.00 93.44 177 VAL A N 1
ATOM 1311 C CA . VAL A 1 177 ? -19.404 -0.193 12.370 1.00 93.44 177 VAL A CA 1
ATOM 1312 C C . VAL A 1 177 ? -19.586 0.338 13.790 1.00 93.44 177 VAL A C 1
ATOM 1314 O O . VAL A 1 177 ? -18.806 -0.001 14.682 1.00 93.44 177 VAL A O 1
AT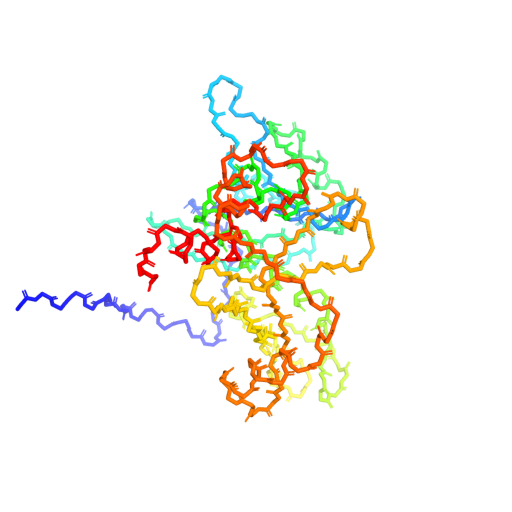OM 1317 N N . HIS A 1 178 ? -20.607 1.161 14.020 1.00 94.12 178 HIS A N 1
ATOM 1318 C CA . HIS A 1 178 ? -20.891 1.721 15.339 1.00 94.12 178 HIS A CA 1
ATOM 1319 C C . HIS A 1 178 ? -22.390 1.783 15.645 1.00 94.12 178 HIS A C 1
ATOM 1321 O O . HIS A 1 178 ? -23.227 1.842 14.749 1.00 94.12 178 HIS A O 1
ATOM 1327 N N . ASP A 1 179 ? -22.709 1.801 16.937 1.00 93.25 179 ASP A N 1
ATOM 1328 C CA . ASP A 1 179 ? -24.057 1.944 17.482 1.00 93.25 179 ASP A CA 1
ATOM 1329 C C . ASP A 1 179 ? -23.982 2.831 18.733 1.00 93.25 179 ASP A C 1
ATOM 1331 O O . ASP A 1 179 ? -23.568 2.390 19.805 1.00 93.25 179 ASP A O 1
ATOM 1335 N N . GLY A 1 180 ? -24.296 4.119 18.578 1.00 93.50 180 GLY A N 1
ATOM 1336 C CA . GLY A 1 180 ? -24.171 5.118 19.643 1.00 93.50 180 GLY A CA 1
ATOM 1337 C C . GLY A 1 180 ? -22.757 5.209 20.238 1.00 93.50 180 GLY A C 1
ATOM 1338 O O . GLY A 1 180 ? -21.813 5.666 19.588 1.00 93.50 180 GLY A O 1
ATOM 1339 N N . GLU A 1 181 ? -22.625 4.782 21.494 1.00 95.56 181 GLU A N 1
ATOM 1340 C CA . GLU A 1 181 ? -21.393 4.854 22.292 1.00 95.56 181 GLU A CA 1
ATOM 1341 C C . GLU A 1 181 ? -20.507 3.608 22.177 1.00 95.56 181 GLU A C 1
ATOM 1343 O O . GLU A 1 181 ? -19.533 3.490 22.909 1.00 95.56 181 GLU A O 1
ATOM 1348 N N . ARG A 1 182 ? -20.797 2.683 21.259 1.00 95.69 182 ARG A N 1
ATOM 1349 C CA . ARG A 1 182 ? -19.973 1.489 21.027 1.00 95.69 182 ARG A CA 1
ATOM 1350 C C . ARG A 1 182 ? -19.633 1.308 19.555 1.00 95.69 182 ARG A C 1
ATOM 1352 O O . ARG A 1 182 ? -20.429 1.647 18.679 1.00 95.69 182 ARG A O 1
ATOM 1359 N N . CYS A 1 183 ? -18.464 0.740 19.285 1.00 95.25 183 CYS A N 1
ATOM 1360 C CA . CYS A 1 183 ? -18.041 0.367 17.941 1.00 95.25 183 CYS A CA 1
ATOM 1361 C C . CYS A 1 183 ? -17.582 -1.085 17.879 1.00 95.25 183 CYS A C 1
ATOM 1363 O O . CYS A 1 183 ? -17.257 -1.716 18.888 1.00 95.25 183 CYS A O 1
ATOM 1365 N N . LEU A 1 184 ? -17.607 -1.618 16.668 1.00 93.69 184 LEU A N 1
ATOM 1366 C CA . LEU A 1 184 ? -17.228 -2.977 16.363 1.00 93.69 184 LEU A CA 1
ATOM 1367 C C . LEU A 1 184 ? -15.799 -3.001 15.828 1.00 93.69 184 LEU A C 1
ATOM 1369 O O . LEU A 1 184 ? -15.490 -2.308 14.857 1.00 93.69 184 LEU A O 1
ATOM 1373 N N . LEU A 1 185 ? -14.946 -3.830 16.428 1.00 92.88 185 LEU A N 1
ATOM 1374 C CA . LEU A 1 185 ? -13.578 -4.029 15.961 1.00 92.88 185 LEU A CA 1
ATOM 1375 C C . LEU A 1 185 ? -13.277 -5.519 15.777 1.00 92.88 185 LEU A C 1
ATOM 1377 O O . LEU A 1 185 ? -13.674 -6.369 16.581 1.00 92.88 185 LEU A O 1
ATOM 1381 N N . GLY A 1 186 ? -12.538 -5.816 14.713 1.00 89.00 186 GLY A N 1
ATOM 1382 C CA . GLY A 1 186 ? -12.061 -7.149 14.371 1.00 89.00 186 GLY A CA 1
ATOM 1383 C C . GLY A 1 186 ? -10.627 -7.373 14.838 1.00 89.00 186 GLY A C 1
ATOM 1384 O O . GLY A 1 186 ? -9.842 -6.434 14.996 1.00 89.00 186 GLY A O 1
ATOM 1385 N N . GLN A 1 187 ? -10.266 -8.637 15.043 1.00 85.75 187 GLN A N 1
ATOM 1386 C CA . GLN A 1 187 ? -8.901 -9.047 15.354 1.00 85.75 187 GLN A CA 1
ATOM 1387 C C . GLN A 1 187 ? -8.423 -10.062 14.320 1.00 85.75 187 GLN A C 1
ATOM 1389 O O . GLN A 1 187 ? -9.011 -11.130 14.152 1.00 85.75 187 GLN A O 1
ATOM 1394 N N . SER A 1 188 ? -7.317 -9.746 13.648 1.00 73.25 188 SER A N 1
ATOM 1395 C CA . SER A 1 188 ? -6.708 -10.657 12.683 1.00 73.25 188 SER A CA 1
ATOM 1396 C C . SER A 1 188 ? -6.158 -11.908 13.375 1.00 73.25 188 SER A C 1
ATOM 1398 O O . SER A 1 188 ? -5.493 -11.841 14.414 1.00 73.25 188 SER A O 1
ATOM 1400 N N . ARG A 1 189 ? -6.426 -13.078 12.782 1.00 67.75 189 ARG A N 1
ATOM 1401 C CA . ARG A 1 189 ? -5.887 -14.364 13.249 1.00 67.75 189 ARG A CA 1
ATOM 1402 C C . ARG A 1 189 ? -4.363 -14.402 13.061 1.00 67.75 189 ARG A C 1
ATOM 1404 O O . ARG A 1 189 ? -3.852 -13.977 12.028 1.00 67.75 189 ARG A O 1
ATOM 1411 N 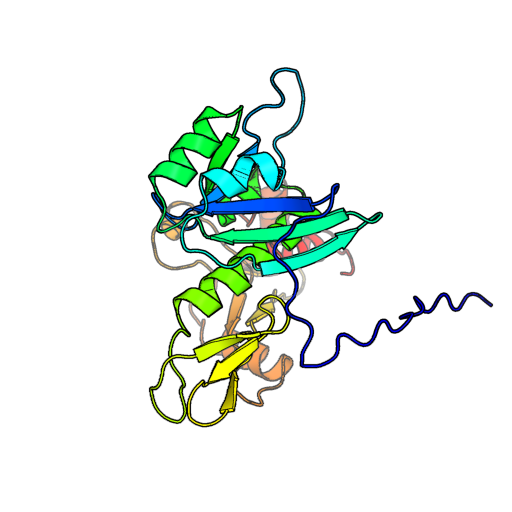N . GLY A 1 190 ? -3.630 -14.938 14.042 1.00 63.75 190 GLY A N 1
ATOM 1412 C CA . GLY A 1 190 ? -2.170 -15.118 13.981 1.00 63.75 190 GLY A CA 1
ATOM 1413 C C . GLY A 1 190 ? -1.396 -14.298 15.019 1.00 63.75 190 GLY A C 1
ATOM 1414 O O . GLY A 1 190 ? -1.915 -13.992 16.087 1.00 63.75 190 GLY A O 1
ATOM 1415 N N . ARG A 1 191 ? -0.137 -13.930 14.724 1.00 54.03 191 ARG A N 1
ATOM 1416 C CA . ARG A 1 191 ? 0.792 -13.265 15.674 1.00 54.03 191 ARG A CA 1
ATOM 1417 C C . ARG A 1 191 ? 0.220 -11.995 16.330 1.00 54.03 191 ARG A C 1
ATOM 1419 O O . ARG A 1 191 ? 0.576 -11.679 17.459 1.00 54.03 191 ARG A O 1
ATOM 1426 N N . LEU A 1 192 ? -0.665 -11.277 15.635 1.00 61.09 192 LEU A N 1
ATOM 1427 C CA . LEU A 1 192 ? -1.320 -10.061 16.134 1.00 61.09 192 LEU A CA 1
ATOM 1428 C C . LEU A 1 192 ? -2.367 -10.341 17.230 1.00 61.09 192 LEU A C 1
ATOM 1430 O O . LEU A 1 192 ? -2.626 -9.461 18.053 1.00 61.09 192 LEU A O 1
ATOM 1434 N N . GLN A 1 193 ? -2.903 -11.566 17.296 1.00 64.25 193 GLN A N 1
ATOM 1435 C CA . GLN A 1 193 ? -3.864 -11.987 18.316 1.00 64.25 193 GLN A CA 1
ATOM 1436 C C . GLN A 1 193 ? -3.263 -11.915 19.727 1.00 64.25 193 GLN A C 1
ATOM 1438 O O . GLN A 1 193 ? -3.908 -11.434 20.655 1.00 64.25 193 GLN A O 1
ATOM 1443 N N . ALA A 1 194 ? -1.989 -12.298 19.870 1.00 64.69 194 ALA A N 1
ATOM 1444 C CA . ALA A 1 194 ? -1.260 -12.274 21.141 1.00 64.69 194 ALA A CA 1
ATOM 1445 C C . ALA A 1 194 ? -0.978 -10.855 21.675 1.00 64.69 194 ALA A C 1
ATOM 1447 O O . ALA A 1 194 ? -0.569 -10.702 22.821 1.00 64.69 194 ALA A O 1
ATOM 1448 N N . MET A 1 195 ? -1.185 -9.814 20.860 1.00 76.25 195 MET A N 1
ATOM 1449 C CA . MET A 1 195 ? -0.921 -8.418 21.227 1.00 76.25 195 MET A CA 1
ATOM 1450 C C . MET A 1 195 ? -2.193 -7.618 21.526 1.00 76.25 195 MET A C 1
ATOM 1452 O O . MET A 1 195 ? -2.114 -6.396 21.636 1.00 76.25 195 MET A O 1
ATOM 1456 N N . ASN A 1 196 ? -3.364 -8.267 21.616 1.00 83.94 196 ASN A N 1
ATOM 1457 C CA . ASN A 1 196 ? -4.661 -7.597 21.795 1.00 83.94 196 ASN A CA 1
ATOM 1458 C C . ASN A 1 196 ? -4.872 -6.433 20.810 1.00 83.94 196 ASN A C 1
ATOM 1460 O O . ASN A 1 196 ? -5.447 -5.402 21.159 1.00 83.94 196 ASN A O 1
ATOM 1464 N N . ARG A 1 197 ? -4.363 -6.581 19.579 1.00 87.94 197 ARG A N 1
ATOM 1465 C CA . ARG A 1 197 ? -4.528 -5.581 18.526 1.00 87.94 197 ARG A CA 1
ATOM 1466 C C . ARG A 1 197 ? -5.856 -5.811 17.815 1.00 87.94 197 ARG A C 1
ATOM 1468 O O . ARG A 1 197 ? -6.072 -6.901 17.290 1.00 87.94 197 ARG A O 1
ATOM 1475 N N . TYR A 1 198 ? -6.693 -4.784 17.780 1.00 91.44 198 TYR A N 1
ATOM 1476 C CA . TYR A 1 198 ? -7.972 -4.769 17.073 1.00 91.44 198 TYR A CA 1
ATOM 1477 C C . TYR A 1 198 ? -7.974 -3.631 16.049 1.00 91.44 198 TYR A C 1
ATOM 1479 O O . TYR A 1 198 ? -7.245 -2.655 16.207 1.00 91.44 198 TYR A O 1
ATOM 1487 N N . SER A 1 199 ? -8.757 -3.763 14.984 1.00 92.00 199 SER A N 1
ATOM 1488 C CA . SER A 1 199 ? -8.850 -2.794 13.889 1.00 92.00 199 SER A CA 1
ATOM 1489 C C . SER A 1 199 ? -10.285 -2.697 13.374 1.00 92.00 199 SER A C 1
ATOM 1491 O O . SER A 1 199 ? -11.100 -3.584 13.623 1.00 92.00 199 SER A O 1
ATOM 1493 N N . ALA A 1 200 ? -10.568 -1.631 12.625 1.00 93.81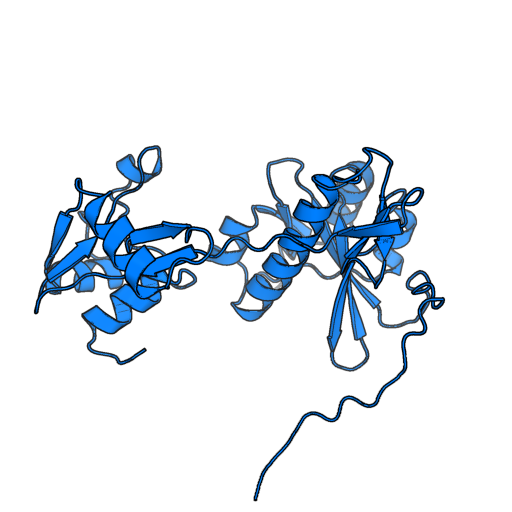 200 ALA A N 1
ATOM 1494 C CA . ALA A 1 200 ? -11.710 -1.574 11.719 1.00 93.81 200 ALA A CA 1
ATOM 1495 C C . ALA A 1 200 ? -11.714 -2.796 10.779 1.00 93.81 200 ALA A C 1
ATOM 1497 O O . ALA A 1 200 ? -10.640 -3.330 10.466 1.00 93.81 200 ALA A O 1
ATOM 1498 N N . LEU A 1 201 ? -12.907 -3.215 10.353 1.00 92.06 201 LEU A N 1
ATOM 1499 C CA . L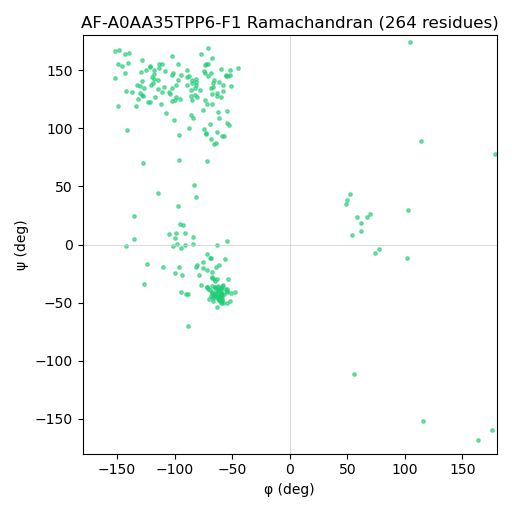EU A 1 201 ? -13.082 -4.343 9.434 1.00 92.06 201 LEU A CA 1
ATOM 1500 C C . LEU A 1 201 ? -12.659 -3.926 8.030 1.00 92.06 201 LEU A C 1
ATOM 1502 O O . LEU A 1 201 ? -12.809 -2.757 7.669 1.00 92.06 201 LEU A O 1
ATOM 1506 N N . ALA A 1 202 ? -12.123 -4.859 7.252 1.00 93.19 202 ALA A N 1
ATOM 1507 C CA . ALA A 1 202 ? -11.708 -4.589 5.885 1.00 93.19 202 ALA A CA 1
ATOM 1508 C C . ALA A 1 202 ? -11.782 -5.847 5.025 1.00 93.19 202 ALA A C 1
ATOM 1510 O O . ALA A 1 202 ? -11.400 -6.919 5.484 1.00 93.19 202 ALA A O 1
ATOM 1511 N N . GLY A 1 203 ? -12.177 -5.674 3.767 1.00 93.00 203 GLY A N 1
ATOM 1512 C CA . GLY A 1 203 ? -12.400 -6.760 2.818 1.00 93.00 203 GLY A CA 1
ATOM 1513 C C . GLY A 1 203 ? -12.114 -6.342 1.386 1.00 93.00 203 GLY A C 1
ATOM 1514 O O . GLY A 1 203 ? -12.164 -5.157 1.049 1.00 93.00 203 GLY A O 1
ATOM 1515 N N . PHE A 1 204 ? -11.798 -7.307 0.525 1.00 96.19 204 PHE A N 1
ATOM 1516 C CA . PHE A 1 204 ? -11.729 -7.042 -0.912 1.00 96.19 204 PHE A CA 1
ATOM 1517 C C . PHE A 1 204 ? -13.137 -6.815 -1.469 1.00 96.19 204 PHE A C 1
ATOM 1519 O O . PHE A 1 204 ? -14.091 -7.457 -1.031 1.00 96.19 204 PHE A O 1
ATOM 1526 N N . MET A 1 205 ? -13.254 -5.918 -2.447 1.00 96.69 205 MET A N 1
ATOM 1527 C CA . MET A 1 205 ? -14.482 -5.805 -3.234 1.00 96.69 205 MET A CA 1
ATOM 1528 C C . MET A 1 205 ? -14.498 -6.868 -4.330 1.00 96.69 205 MET A C 1
ATOM 1530 O O . MET A 1 205 ? -13.480 -7.095 -4.997 1.00 96.69 205 MET A O 1
ATOM 1534 N N . ASP A 1 206 ? -15.665 -7.456 -4.563 1.00 94.88 206 ASP A N 1
ATOM 1535 C CA . ASP A 1 206 ? -15.898 -8.337 -5.697 1.00 94.88 206 ASP A CA 1
ATOM 1536 C C . ASP A 1 206 ? -16.087 -7.551 -7.003 1.00 94.88 206 ASP A C 1
ATOM 1538 O O . ASP A 1 206 ? -16.290 -6.332 -7.047 1.00 94.88 206 ASP A O 1
ATOM 1542 N N . GLN A 1 207 ? -15.976 -8.262 -8.126 1.00 93.56 207 GLN A N 1
ATOM 1543 C CA . GLN A 1 207 ? -16.155 -7.651 -9.440 1.00 93.56 207 GLN A CA 1
ATOM 1544 C C . GLN A 1 207 ? -17.581 -7.123 -9.597 1.00 93.56 207 GLN A C 1
ATOM 1546 O O . GLN A 1 207 ? -18.541 -7.870 -9.442 1.00 93.56 207 GLN A O 1
ATOM 1551 N N . ALA A 1 208 ? -17.689 -5.851 -9.992 1.00 94.38 208 ALA A N 1
ATOM 1552 C CA . ALA A 1 208 ? -18.959 -5.146 -10.168 1.00 94.38 208 ALA A CA 1
ATOM 1553 C C . ALA A 1 208 ? -19.812 -5.017 -8.888 1.00 94.38 208 ALA A C 1
ATOM 1555 O O . ALA A 1 208 ? -20.998 -4.715 -8.989 1.00 94.38 208 ALA A O 1
ATOM 1556 N N . GLU A 1 209 ? -19.210 -5.191 -7.710 1.00 96.19 209 GLU A N 1
ATOM 1557 C CA . GLU A 1 209 ? -19.848 -4.942 -6.416 1.00 96.19 209 GLU A CA 1
ATOM 1558 C C . GLU A 1 209 ? -19.807 -3.442 -6.070 1.00 96.19 209 GLU A C 1
ATOM 1560 O O . GLU A 1 209 ? -18.782 -2.776 -6.272 1.00 96.19 209 GLU A O 1
ATOM 1565 N N . ALA A 1 210 ? -20.908 -2.887 -5.552 1.00 96.88 210 ALA A N 1
ATOM 1566 C CA . ALA A 1 210 ? -20.898 -1.531 -5.003 1.00 96.88 210 ALA A CA 1
ATOM 1567 C C . ALA A 1 210 ? -20.110 -1.473 -3.681 1.00 96.88 210 ALA A C 1
ATOM 1569 O O . ALA A 1 210 ? -20.004 -2.461 -2.957 1.00 96.88 210 ALA A O 1
ATOM 1570 N N . ILE A 1 211 ? -19.581 -0.299 -3.324 1.00 97.06 211 ILE A N 1
ATOM 1571 C CA . ILE A 1 211 ? -18.818 -0.123 -2.073 1.00 97.06 211 ILE A CA 1
ATOM 1572 C C . ILE A 1 211 ? -19.684 -0.499 -0.861 1.00 97.06 211 ILE A C 1
ATOM 1574 O O . ILE A 1 211 ? -19.227 -1.190 0.046 1.00 97.06 211 ILE A O 1
ATOM 1578 N N . GLU A 1 212 ? -20.945 -0.074 -0.860 1.00 96.00 212 GLU A N 1
ATOM 1579 C CA . GLU A 1 212 ? -21.909 -0.321 0.210 1.00 96.00 212 GLU A CA 1
ATOM 1580 C C . GLU A 1 212 ? -22.297 -1.801 0.316 1.00 96.00 212 GLU A C 1
ATOM 1582 O O . GLU A 1 212 ? -22.488 -2.310 1.421 1.00 96.00 212 GLU A O 1
ATOM 1587 N N . GLU A 1 213 ? -22.384 -2.503 -0.816 1.00 96.00 213 GLU A N 1
ATOM 1588 C CA . GLU A 1 213 ? -22.665 -3.942 -0.858 1.00 96.00 213 GLU A CA 1
ATOM 1589 C C . GLU A 1 213 ? -21.487 -4.742 -0.296 1.00 96.00 213 GLU A C 1
ATOM 1591 O O . GLU A 1 213 ? -21.696 -5.589 0.572 1.00 96.00 213 GLU A O 1
ATOM 1596 N N . ALA A 1 214 ? -20.257 -4.389 -0.688 1.00 96.06 214 ALA A N 1
ATOM 1597 C CA . ALA A 1 214 ? -19.034 -4.987 -0.154 1.00 96.06 214 ALA A CA 1
ATOM 1598 C C . ALA A 1 214 ? -18.925 -4.788 1.363 1.00 96.06 214 ALA A C 1
ATOM 1600 O O . ALA A 1 214 ? -18.592 -5.714 2.101 1.00 96.06 214 ALA A O 1
ATOM 1601 N N . VAL A 1 215 ? -19.274 -3.590 1.849 1.00 94.81 215 VAL A N 1
ATOM 1602 C CA . VAL A 1 215 ? -19.361 -3.304 3.286 1.00 94.81 215 VAL A CA 1
ATOM 1603 C C . VAL A 1 215 ? -20.386 -4.218 3.961 1.00 94.81 215 VAL A C 1
ATOM 1605 O O . VAL A 1 215 ? -20.068 -4.852 4.964 1.00 94.81 215 VAL A O 1
ATOM 1608 N N . ALA A 1 216 ? -21.605 -4.321 3.428 1.00 92.88 216 ALA A N 1
ATOM 1609 C CA . ALA A 1 216 ? -22.648 -5.158 4.019 1.00 92.88 216 ALA A CA 1
ATOM 1610 C C . ALA A 1 216 ? -22.265 -6.649 4.043 1.00 92.88 216 ALA A C 1
ATOM 1612 O O . ALA A 1 216 ? -22.493 -7.323 5.053 1.00 92.88 216 ALA A O 1
ATOM 1613 N N . ARG A 1 217 ? -21.660 -7.151 2.958 1.00 94.06 217 ARG A N 1
ATOM 1614 C CA . ARG A 1 217 ? -21.184 -8.533 2.834 1.00 94.06 217 ARG A CA 1
ATOM 1615 C C . ARG A 1 217 ? -20.090 -8.835 3.851 1.00 94.06 217 ARG A C 1
ATOM 1617 O O . ARG A 1 217 ? -20.249 -9.764 4.639 1.00 94.06 217 ARG A O 1
ATOM 1624 N N . GLU A 1 218 ? -19.029 -8.033 3.895 1.00 93.44 218 GLU A N 1
ATOM 1625 C CA . GLU A 1 218 ? -17.886 -8.318 4.768 1.00 93.44 218 GLU A CA 1
ATOM 1626 C C . GLU A 1 218 ? -18.274 -8.257 6.258 1.00 93.44 218 GLU A C 1
ATOM 1628 O O . GLU A 1 218 ? -17.841 -9.097 7.044 1.00 93.44 218 GLU A O 1
ATOM 1633 N N . VAL A 1 219 ? -19.161 -7.327 6.661 1.00 89.94 219 VAL A N 1
ATOM 1634 C CA . VAL A 1 219 ? -19.688 -7.288 8.045 1.00 89.94 219 VAL A CA 1
ATOM 1635 C C . VAL A 1 219 ? -20.418 -8.584 8.400 1.00 89.94 219 VAL A C 1
ATOM 1637 O O . VAL A 1 219 ? -20.299 -9.065 9.527 1.00 89.94 219 VAL A O 1
ATOM 1640 N N . MET A 1 220 ? -21.196 -9.137 7.465 1.00 88.56 220 MET A N 1
ATOM 1641 C CA . MET A 1 220 ? -21.952 -10.370 7.687 1.00 88.56 220 MET A CA 1
ATOM 1642 C C . MET A 1 220 ? -21.036 -11.599 7.768 1.00 88.56 220 MET A C 1
ATOM 1644 O O . MET A 1 220 ? -21.281 -12.499 8.573 1.00 88.56 220 MET A O 1
ATOM 1648 N N . GLU A 1 221 ? -19.988 -11.648 6.945 1.00 87.19 221 GLU A N 1
ATOM 1649 C CA . GLU A 1 221 ? -19.056 -12.779 6.876 1.00 87.19 221 GLU A CA 1
ATOM 1650 C C . GLU A 1 221 ? -18.147 -12.873 8.110 1.00 87.19 221 GLU A C 1
ATOM 1652 O O . GLU A 1 221 ? -17.891 -13.971 8.617 1.00 87.19 221 GLU A O 1
ATOM 1657 N N . GLU A 1 222 ? -17.707 -11.743 8.666 1.00 81.31 222 GLU A N 1
ATOM 1658 C CA . GLU A 1 222 ? -16.792 -11.701 9.812 1.00 81.31 222 GLU A CA 1
ATOM 1659 C C . GLU A 1 222 ? -17.487 -11.891 11.179 1.00 81.31 222 GLU A C 1
ATOM 1661 O O . GLU A 1 222 ? -17.107 -11.276 12.169 1.00 81.31 222 GLU A O 1
ATOM 1666 N N . ALA A 1 223 ? -18.464 -12.798 11.296 1.00 58.25 223 ALA A N 1
ATOM 1667 C CA . ALA A 1 223 ? -19.335 -13.010 12.470 1.00 58.25 223 ALA A CA 1
ATOM 1668 C C . ALA A 1 223 ? -18.652 -13.275 13.852 1.00 58.25 223 ALA A C 1
ATOM 1670 O O . ALA A 1 223 ? -19.337 -13.493 14.850 1.00 58.25 223 ALA A O 1
ATOM 1671 N N . GLY A 1 224 ? -17.317 -13.244 13.954 1.00 63.16 224 GLY A N 1
ATOM 1672 C CA . GLY A 1 224 ? -16.508 -13.337 15.184 1.00 63.16 224 GLY A CA 1
ATOM 1673 C C . GLY A 1 224 ? -16.053 -11.989 15.772 1.00 63.16 224 GLY A C 1
ATOM 1674 O O . GLY A 1 224 ? -14.953 -11.896 16.318 1.00 63.16 224 GLY A O 1
ATOM 1675 N N . ILE A 1 225 ? -16.873 -10.953 15.628 1.00 75.25 225 ILE A N 1
ATOM 1676 C CA . ILE A 1 225 ? -16.596 -9.537 15.933 1.00 75.25 225 ILE A CA 1
ATOM 1677 C C . ILE A 1 225 ? -16.934 -9.141 17.383 1.00 75.25 225 ILE A C 1
ATOM 1679 O O . ILE A 1 225 ? -17.845 -9.698 17.999 1.00 75.25 225 ILE A O 1
ATOM 1683 N N . ARG A 1 226 ? -16.201 -8.161 17.944 1.00 83.00 226 ARG A N 1
ATOM 1684 C CA . ARG A 1 226 ? -16.349 -7.697 19.339 1.00 83.00 226 ARG A CA 1
ATOM 1685 C C . ARG A 1 226 ? -16.704 -6.211 19.416 1.00 83.00 226 ARG A C 1
ATOM 1687 O O . ARG A 1 226 ? -16.107 -5.387 18.729 1.00 83.00 226 ARG A O 1
ATOM 1694 N N . TRP A 1 227 ? -17.643 -5.887 20.302 1.00 91.25 227 TRP A N 1
ATOM 1695 C CA . TRP A 1 227 ? -18.020 -4.514 20.638 1.00 91.25 227 TRP A CA 1
ATOM 1696 C C . TRP A 1 227 ? -17.101 -3.922 21.712 1.00 91.25 227 TRP A C 1
ATOM 1698 O O . TRP A 1 227 ? -16.736 -4.620 22.662 1.00 91.25 227 TRP A O 1
ATOM 1708 N N . PHE A 1 228 ? -16.771 -2.641 21.560 1.00 92.81 228 PHE A N 1
ATOM 1709 C CA . PHE A 1 228 ? -15.992 -1.840 22.503 1.00 92.81 228 PHE A CA 1
ATOM 1710 C C . PHE A 1 228 ? -16.706 -0.521 22.783 1.00 92.81 228 PHE A C 1
ATOM 1712 O O . PHE A 1 228 ? -17.191 0.126 21.850 1.00 92.81 228 PHE A O 1
ATOM 1719 N N . ASP A 1 229 ? -16.744 -0.114 24.050 1.00 96.00 229 ASP A N 1
ATOM 1720 C CA . ASP A 1 229 ? -17.327 1.170 24.437 1.00 96.00 229 ASP A CA 1
ATOM 1721 C C . ASP A 1 229 ? -16.389 2.328 24.064 1.00 96.00 229 ASP A C 1
ATOM 1723 O O . ASP A 1 229 ? -15.159 2.204 24.091 1.00 96.00 229 ASP A O 1
ATOM 1727 N N . ARG A 1 230 ? -16.954 3.501 23.764 1.00 95.81 230 ARG A N 1
ATOM 1728 C CA . ARG A 1 230 ? -16.205 4.705 23.373 1.00 95.81 230 ARG A CA 1
ATOM 1729 C C . ARG A 1 230 ? -15.149 5.066 24.410 1.00 95.81 230 ARG A C 1
ATOM 1731 O O . ARG A 1 230 ? -14.037 5.423 24.039 1.00 95.81 230 ARG A O 1
ATOM 1738 N N . SER A 1 231 ? -15.450 4.911 25.699 1.00 95.50 231 SER A N 1
ATOM 1739 C CA . SER A 1 231 ? -14.480 5.133 26.775 1.00 95.50 231 SER A CA 1
ATOM 1740 C C . SER A 1 231 ? -13.281 4.183 26.709 1.00 95.50 231 SER A C 1
ATOM 1742 O O . SER A 1 231 ? -12.160 4.604 26.979 1.00 95.50 231 SER A O 1
ATOM 1744 N N . GLU A 1 232 ? -13.480 2.915 26.330 1.00 95.00 232 GLU A N 1
ATOM 1745 C CA . GLU A 1 232 ? -12.376 1.960 26.156 1.00 95.00 232 GLU A CA 1
ATOM 1746 C C . GLU A 1 232 ? -11.513 2.325 24.945 1.00 95.00 232 GLU A C 1
ATOM 1748 O O . GLU A 1 232 ? -10.285 2.230 25.001 1.00 95.00 232 GLU A O 1
ATOM 1753 N N . VAL A 1 233 ? -12.152 2.772 23.863 1.00 95.56 233 VAL A N 1
ATOM 1754 C CA . VAL A 1 233 ? -11.477 3.216 22.638 1.00 95.56 233 VAL A CA 1
ATOM 1755 C C . VAL A 1 233 ? -10.673 4.491 22.878 1.00 95.56 233 VAL A C 1
ATOM 1757 O O . VAL A 1 233 ? -9.521 4.556 22.462 1.00 95.56 233 VAL A O 1
ATOM 1760 N N . LEU A 1 234 ? -11.225 5.472 23.596 1.00 95.44 234 LEU A N 1
ATOM 1761 C CA . LEU A 1 234 ? -10.515 6.697 23.979 1.00 95.44 234 LEU A CA 1
ATOM 1762 C C . LEU A 1 234 ? -9.271 6.382 24.820 1.00 95.44 234 LEU A C 1
ATOM 1764 O O . LEU A 1 234 ? -8.186 6.870 24.515 1.00 95.44 234 LEU A O 1
ATOM 1768 N N . LEU A 1 235 ? -9.390 5.488 25.809 1.00 95.56 235 LEU A N 1
ATOM 1769 C CA . LEU A 1 235 ? -8.231 5.019 26.577 1.00 95.56 235 LEU A CA 1
ATOM 1770 C C . LEU A 1 235 ? -7.184 4.337 25.688 1.00 95.56 235 LEU A C 1
ATOM 1772 O O . LEU A 1 235 ? -5.990 4.488 25.928 1.00 95.56 235 LEU A O 1
ATOM 1776 N N . ALA A 1 236 ? -7.606 3.584 24.672 1.00 94.38 236 ALA A N 1
ATOM 1777 C CA . ALA A 1 236 ? -6.690 2.930 23.743 1.00 94.38 236 ALA A CA 1
ATOM 1778 C C . ALA A 1 236 ? -5.997 3.913 22.783 1.00 94.38 236 ALA A C 1
ATOM 1780 O O . ALA A 1 236 ? -4.817 3.726 22.496 1.00 94.38 236 ALA A O 1
ATOM 1781 N N . LEU A 1 237 ? -6.689 4.960 22.322 1.00 93.88 237 LEU A N 1
ATOM 1782 C CA . LEU A 1 237 ? -6.109 6.044 21.514 1.00 93.88 237 LEU A CA 1
ATOM 1783 C C . LEU A 1 237 ? -5.069 6.854 22.298 1.00 93.88 237 LEU A C 1
ATOM 1785 O O . LEU A 1 237 ? -4.096 7.324 21.719 1.00 93.88 237 LEU A O 1
ATOM 1789 N N . GLU A 1 238 ? -5.251 6.971 23.613 1.00 94.06 238 GLU A N 1
ATOM 1790 C CA . GLU A 1 238 ? -4.290 7.588 24.534 1.00 94.06 238 GLU A CA 1
ATOM 1791 C C . GLU A 1 238 ? -3.187 6.622 25.007 1.00 94.06 238 GLU A C 1
ATOM 1793 O O . GLU A 1 238 ? -2.415 6.973 25.897 1.00 94.06 238 GLU A O 1
ATOM 1798 N N . GLU A 1 239 ? -3.132 5.401 24.461 1.00 91.25 239 GLU A N 1
ATOM 1799 C CA . GLU A 1 239 ? -2.192 4.333 24.843 1.00 91.25 239 GLU A CA 1
ATOM 1800 C C . GLU A 1 239 ? -2.263 3.913 26.328 1.00 91.25 239 GLU A C 1
ATOM 1802 O O . GLU A 1 239 ? -1.331 3.331 26.880 1.00 91.25 239 GLU A O 1
ATOM 1807 N N . LYS A 1 240 ? -3.404 4.153 26.984 1.00 93.50 240 LYS A N 1
ATOM 1808 C CA . LYS A 1 240 ? -3.669 3.826 28.399 1.00 93.50 240 LYS A CA 1
ATOM 1809 C C . LYS A 1 240 ? -4.437 2.516 28.599 1.00 93.50 240 LYS A C 1
ATOM 1811 O O . LYS A 1 240 ? -4.745 2.154 29.732 1.00 93.50 240 LYS A O 1
ATOM 1816 N N . SER A 1 241 ? -4.786 1.808 27.524 1.00 90.25 241 SER A N 1
ATOM 1817 C CA . SER A 1 241 ? -5.538 0.550 27.597 1.00 90.25 241 SER A CA 1
ATOM 1818 C C . SER A 1 241 ? -4.626 -0.677 27.572 1.00 90.25 241 SER A C 1
ATOM 1820 O O . SER A 1 241 ? -3.869 -0.896 26.629 1.00 90.25 241 SER A O 1
ATOM 1822 N N . GLU A 1 242 ? -4.757 -1.545 28.575 1.00 84.94 242 GLU A N 1
ATOM 1823 C CA . GLU A 1 242 ? -4.089 -2.857 28.604 1.00 84.94 242 GLU A CA 1
ATOM 1824 C C . GLU A 1 242 ? -4.839 -3.921 27.778 1.00 84.94 242 GLU A C 1
ATOM 1826 O O . GLU A 1 242 ? -4.275 -4.953 27.403 1.00 84.94 242 GLU A O 1
ATOM 1831 N N . LYS A 1 243 ? -6.125 -3.678 27.488 1.00 86.81 243 LYS A N 1
ATOM 1832 C CA . LYS A 1 243 ? -7.045 -4.653 26.874 1.00 86.81 243 LYS A CA 1
ATOM 1833 C C . LYS A 1 243 ? -7.230 -4.460 25.371 1.00 86.81 243 LYS A C 1
ATOM 1835 O O . LYS A 1 243 ? -7.592 -5.416 24.689 1.00 86.81 243 LYS A O 1
ATOM 1840 N N . LEU A 1 244 ? -7.015 -3.245 24.873 1.00 90.31 244 LEU A N 1
ATOM 1841 C CA . LEU A 1 244 ? -7.272 -2.854 23.491 1.00 90.31 244 LEU A CA 1
ATOM 1842 C C . LEU A 1 244 ? -6.073 -2.078 22.952 1.00 90.31 244 LEU A C 1
ATOM 1844 O O . LEU A 1 244 ? -5.749 -1.006 23.454 1.00 90.31 244 LEU A O 1
ATOM 1848 N N . ARG A 1 245 ? -5.439 -2.601 21.902 1.00 92.00 245 ARG A N 1
ATOM 1849 C CA . ARG A 1 245 ? -4.436 -1.873 21.120 1.00 92.00 245 ARG A CA 1
ATOM 1850 C C . ARG A 1 245 ? -4.981 -1.566 19.736 1.00 92.00 245 ARG A C 1
ATOM 1852 O O . ARG A 1 245 ? -5.468 -2.464 19.051 1.00 92.00 245 ARG A O 1
ATOM 1859 N N . LEU A 1 246 ? -4.852 -0.315 19.314 1.00 92.88 246 LEU A N 1
ATOM 1860 C CA . LEU A 1 246 ? -5.339 0.163 18.022 1.00 92.88 246 LEU A CA 1
ATOM 1861 C C . LEU A 1 246 ? -4.197 0.303 17.003 1.00 92.88 246 LEU A C 1
ATOM 1863 O O . LEU A 1 246 ? -3.020 0.305 17.384 1.00 92.88 246 LEU A O 1
ATOM 1867 N N . PRO A 1 247 ? -4.500 0.371 15.694 1.00 91.25 247 PRO A N 1
ATOM 1868 C CA . PRO A 1 247 ? -3.517 0.692 14.664 1.00 91.25 247 PRO A CA 1
ATOM 1869 C C . PRO A 1 247 ? -2.888 2.071 14.901 1.00 91.25 247 PRO A C 1
ATOM 1871 O O . PRO A 1 247 ? -3.519 2.954 15.484 1.00 91.25 247 PRO A O 1
ATOM 1874 N N . GLY A 1 248 ? -1.638 2.238 14.465 1.00 89.62 248 GLY A N 1
ATOM 1875 C CA . GLY A 1 248 ? -0.921 3.506 14.596 1.00 89.62 248 GLY A CA 1
ATOM 1876 C C . GLY A 1 248 ? -1.460 4.595 13.654 1.00 89.62 248 GLY A C 1
ATOM 1877 O O . GLY A 1 248 ? -2.218 4.278 12.735 1.00 89.62 248 GLY A O 1
ATOM 1878 N N . PRO A 1 249 ? -1.045 5.861 13.835 1.00 89.94 249 PRO A N 1
ATOM 1879 C CA . PRO A 1 249 ? -1.630 7.014 13.145 1.00 89.94 249 PRO A CA 1
ATOM 1880 C C . PRO A 1 249 ? -1.518 7.022 11.619 1.00 89.94 249 PRO A C 1
ATOM 1882 O O . PRO A 1 249 ? -2.262 7.753 10.987 1.00 89.94 249 PRO A O 1
ATOM 1885 N N . ILE A 1 250 ? -0.628 6.231 11.010 1.00 88.88 250 ILE A N 1
ATOM 1886 C CA . ILE A 1 250 ? -0.546 6.119 9.542 1.00 88.88 250 ILE A CA 1
ATOM 1887 C C . ILE A 1 250 ? -1.690 5.275 8.948 1.00 88.88 250 ILE A C 1
ATOM 1889 O O . ILE A 1 250 ? -1.961 5.319 7.749 1.00 88.88 250 ILE A O 1
ATOM 1893 N N . ALA A 1 251 ? -2.339 4.440 9.764 1.00 90.88 251 ALA A N 1
ATOM 1894 C CA . ALA A 1 251 ? -3.332 3.489 9.292 1.00 90.88 251 ALA A CA 1
ATOM 1895 C C . ALA A 1 251 ? -4.702 4.155 9.116 1.00 90.88 251 ALA A C 1
ATOM 1897 O O . ALA A 1 251 ? -5.213 4.799 10.028 1.00 90.88 251 ALA A O 1
ATOM 1898 N N . ILE A 1 252 ? -5.376 3.884 7.994 1.00 93.25 252 ILE A N 1
ATOM 1899 C CA . ILE A 1 252 ? -6.743 4.376 7.731 1.00 93.25 252 ILE A CA 1
ATOM 1900 C C . ILE A 1 252 ? -7.704 3.986 8.869 1.00 93.25 252 ILE A C 1
ATOM 1902 O O . ILE A 1 252 ? -8.495 4.808 9.323 1.00 93.25 252 ILE A O 1
ATOM 1906 N N . ALA A 1 253 ? -7.573 2.765 9.400 1.00 94.12 253 ALA A N 1
ATOM 1907 C CA . ALA A 1 253 ? -8.338 2.297 10.556 1.00 94.12 253 ALA A CA 1
ATOM 1908 C C . ALA A 1 253 ? -8.222 3.227 11.776 1.00 94.12 253 ALA A C 1
ATOM 1910 O O . ALA A 1 253 ? -9.218 3.466 12.453 1.00 94.12 253 ALA A O 1
ATOM 1911 N N . HIS A 1 254 ? -7.024 3.757 12.053 1.00 94.19 254 HIS A N 1
ATOM 1912 C CA . HIS A 1 254 ? -6.808 4.686 13.160 1.00 94.19 254 HIS A CA 1
ATOM 1913 C C . HIS A 1 254 ? -7.638 5.952 12.965 1.00 94.19 254 HIS A C 1
ATOM 1915 O O . HIS A 1 254 ? -8.319 6.380 13.890 1.00 94.19 254 HIS A O 1
ATOM 1921 N N . HIS A 1 255 ? -7.628 6.518 11.757 1.00 94.69 255 HIS A N 1
ATOM 1922 C CA . HIS A 1 255 ? -8.390 7.725 11.447 1.00 94.69 255 HIS A CA 1
ATOM 1923 C C . HIS A 1 255 ? -9.902 7.510 11.567 1.00 94.69 255 HIS A C 1
ATOM 1925 O O . HIS A 1 255 ? -10.568 8.340 12.178 1.00 94.69 255 HIS A O 1
ATOM 1931 N N . LEU A 1 256 ? -10.430 6.380 11.079 1.00 95.75 256 LEU A N 1
ATOM 1932 C CA . LEU A 1 256 ? -11.851 6.035 11.235 1.00 95.75 256 LEU A CA 1
ATOM 1933 C C . LEU A 1 256 ? -12.257 5.947 12.715 1.00 95.75 256 LEU A C 1
ATOM 1935 O O . LEU A 1 256 ? -13.254 6.534 13.133 1.00 95.75 256 LEU A O 1
ATOM 1939 N N . ILE A 1 257 ? -11.462 5.231 13.514 1.00 95.88 257 ILE A N 1
ATOM 1940 C CA . ILE A 1 257 ? -11.716 5.015 14.945 1.00 95.88 257 ILE A CA 1
ATOM 1941 C C . ILE A 1 257 ? -11.599 6.319 15.727 1.00 95.88 257 ILE A C 1
ATOM 1943 O O . ILE A 1 257 ? -12.473 6.626 16.536 1.00 95.88 257 ILE A O 1
ATOM 1947 N N . LYS A 1 258 ? -10.541 7.092 15.471 1.00 96.06 258 LYS A N 1
ATOM 1948 C CA . LYS A 1 258 ? -10.300 8.391 16.097 1.00 96.06 258 LYS A CA 1
ATOM 1949 C C . LYS A 1 258 ? -11.461 9.343 15.833 1.00 96.06 258 LYS A C 1
ATOM 1951 O O . LYS A 1 258 ? -11.983 9.928 16.778 1.00 96.06 258 LYS A O 1
ATOM 1956 N N . ALA A 1 259 ? -11.875 9.471 14.576 1.00 95.69 259 ALA A N 1
ATOM 1957 C CA . ALA A 1 259 ? -12.922 10.406 14.209 1.00 95.69 259 ALA A CA 1
ATOM 1958 C C . ALA A 1 259 ? -14.255 10.067 14.882 1.00 95.69 259 ALA A C 1
ATOM 1960 O O . ALA A 1 259 ? -14.864 10.933 15.504 1.00 95.69 259 ALA A O 1
ATOM 1961 N N . TRP A 1 260 ? -14.656 8.791 14.884 1.00 96.31 260 TRP A N 1
ATOM 1962 C CA . TRP A 1 260 ? -15.832 8.355 15.641 1.00 96.31 260 TRP A CA 1
ATOM 1963 C C . TRP A 1 260 ? -15.691 8.617 17.149 1.00 96.31 260 TRP A C 1
ATOM 1965 O O . TRP A 1 260 ? -16.613 9.144 17.771 1.00 96.31 260 TRP A O 1
ATOM 1975 N N . ALA A 1 261 ? -14.540 8.282 17.742 1.00 95.88 261 ALA A N 1
ATOM 1976 C CA . ALA A 1 261 ? -14.325 8.395 19.184 1.00 95.88 261 ALA A CA 1
ATOM 1977 C C . ALA A 1 261 ? -14.370 9.848 19.686 1.00 95.88 261 ALA A C 1
ATOM 1979 O O . ALA A 1 261 ? -14.890 10.100 20.773 1.00 95.88 261 ALA A O 1
ATOM 1980 N N . TYR A 1 262 ? -13.859 10.798 18.899 1.00 95.12 262 TYR A N 1
ATOM 1981 C CA . TYR A 1 262 ? -13.871 12.226 19.234 1.00 95.12 262 TYR A CA 1
ATOM 1982 C C . TYR A 1 262 ? -15.066 12.994 18.645 1.00 95.12 262 TYR A C 1
ATOM 1984 O O . TYR A 1 262 ? -15.230 14.175 18.943 1.00 95.12 262 TYR A O 1
ATOM 1992 N N . GLY A 1 263 ? -15.926 12.344 17.853 1.00 90.88 263 GLY A N 1
ATOM 1993 C CA . GLY A 1 263 ? -17.053 12.996 17.179 1.00 90.88 263 GLY A CA 1
ATOM 1994 C C . GLY A 1 263 ? -16.629 13.950 16.055 1.00 90.88 263 GLY A C 1
ATOM 1995 O O . GLY A 1 263 ? -17.343 14.907 15.757 1.00 90.88 263 GLY A O 1
ATOM 1996 N N . GLU A 1 264 ? -15.464 13.715 15.453 1.00 88.94 264 GLU A N 1
ATOM 1997 C CA . GLU A 1 264 ? -14.972 14.455 14.292 1.00 88.94 264 GLU A CA 1
ATOM 1998 C C . GLU A 1 264 ? -15.625 13.899 13.014 1.00 88.94 264 GLU A C 1
ATOM 2000 O O . GLU A 1 264 ? -15.829 12.692 12.875 1.00 88.94 264 GLU A O 1
ATOM 2005 N N . VAL A 1 265 ? -15.953 14.775 12.062 1.00 69.06 265 VAL A N 1
ATOM 2006 C CA . VAL A 1 265 ? -16.372 14.358 10.715 1.00 69.06 265 VAL A CA 1
ATOM 2007 C C . VAL A 1 265 ? -15.111 14.154 9.875 1.00 69.06 265 VAL A C 1
ATOM 2009 O O . VAL A 1 265 ? -14.268 15.051 9.834 1.00 69.06 265 VAL A O 1
ATOM 2012 N N . ILE A 1 266 ? -14.986 12.985 9.240 1.00 56.97 266 ILE A N 1
ATOM 2013 C CA . ILE A 1 266 ? -13.907 12.657 8.286 1.00 56.97 266 ILE A CA 1
ATOM 2014 C C . ILE A 1 266 ? -14.220 13.256 6.920 1.00 56.97 266 ILE A C 1
ATOM 2016 O O . ILE A 1 266 ? -15.393 13.139 6.495 1.00 56.97 266 ILE A O 1
#

Solvent-accessible surface area (backbone atoms only — not comparable to full-atom values): 15620 Å² total; per-residue (Å²): 142,84,82,84,74,82,75,81,77,78,74,77,78,50,98,78,64,71,79,66,75,83,84,56,94,57,39,38,32,33,48,29,36,40,91,87,47,67,15,32,34,26,28,75,42,43,89,71,96,46,74,50,38,74,29,75,39,46,44,82,77,42,57,88,49,60,84,85,61,78,64,27,61,73,51,73,58,97,88,29,41,35,29,30,33,68,31,60,88,32,63,69,34,46,53,48,53,35,68,74,51,52,36,40,72,34,46,46,67,62,35,38,70,74,41,34,54,72,71,51,34,50,55,50,48,54,40,48,54,52,52,53,43,54,74,74,56,48,47,30,92,87,77,64,44,58,39,43,78,37,83,50,56,69,27,34,33,21,76,81,84,61,52,76,45,66,77,87,80,83,60,65,51,72,48,72,53,71,61,93,63,29,35,43,35,35,63,62,87,59,83,51,50,84,62,41,40,37,37,45,44,68,40,72,55,58,90,95,54,51,72,69,53,38,52,56,50,46,62,62,70,53,76,86,63,45,80,44,45,41,69,58,50,49,33,21,77,71,71,71,38,94,74,43,34,62,57,57,87,80,36,69,49,25,54,56,51,50,24,62,63,73,70,48,87,129